Protein AF-A0A087S5X6-F1 (afdb_monomer)

Organism: NCBI:txid1502289

Nearest PDB structures (foldseek):
  5zmn-assembly1_A  TM=8.350E-01  e=1.568E-07  Streptomyces coelicolor A3(2)
  5zmm-assembly1_B  TM=8.376E-01  e=5.630E-07  Streptomyces coelicolor A3(2)
  5zmm-assembly1_D  TM=8.408E-01  e=9.498E-07  Streptomyces coelicolor A3(2)
  5zmm-assembly1_C  TM=8.456E-01  e=1.907E-06  Streptomyces coelicolor A3(2)
  5zmm-assembly1_A  TM=8.414E-01  e=1.602E-06  Streptomyces coelicolor A3(2)

Structure (mmCIF, N/CA/C/O backbone):
data_AF-A0A087S5X6-F1
#
_entry.id 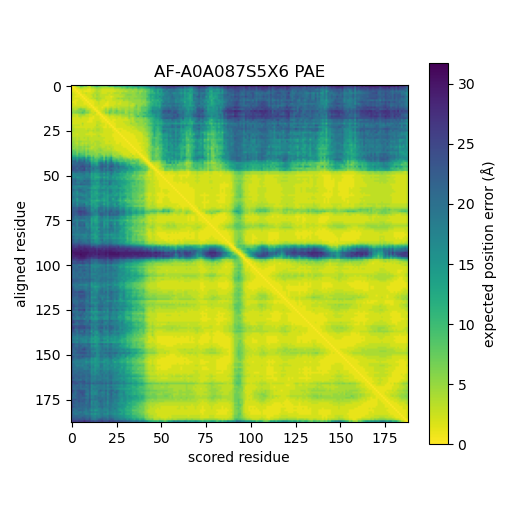  AF-A0A087S5X6-F1
#
loop_
_atom_site.group_PDB
_atom_site.id
_atom_site.type_symbol
_atom_site.label_atom_id
_atom_site.label_alt_id
_atom_site.l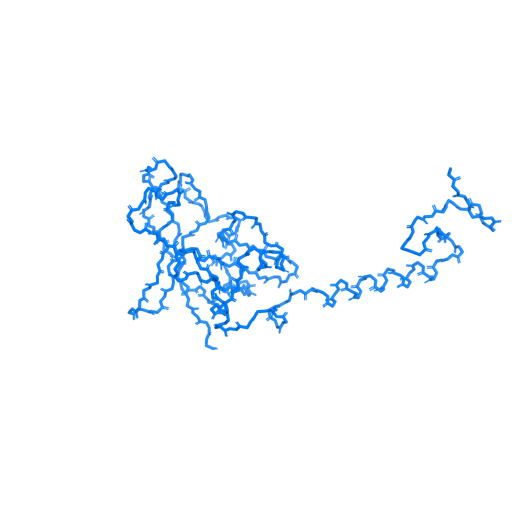abel_comp_id
_atom_site.label_asym_id
_atom_site.label_entity_id
_atom_site.label_seq_id
_atom_site.pdbx_PDB_ins_code
_atom_site.Cartn_x
_atom_site.Cartn_y
_atom_site.Cartn_z
_atom_site.occupancy
_atom_site.B_iso_or_equiv
_atom_site.auth_seq_id
_atom_site.auth_comp_id
_atom_site.auth_asym_id
_atom_site.auth_atom_id
_atom_site.pdbx_PDB_model_num
ATOM 1 N N . MET A 1 1 ? -15.969 37.267 25.673 1.00 70.00 1 MET A N 1
ATOM 2 C CA . MET A 1 1 ? -16.510 35.906 25.912 1.00 70.00 1 MET A CA 1
ATOM 3 C C . MET A 1 1 ? -18.018 36.029 26.038 1.00 70.00 1 MET A C 1
ATOM 5 O O . MET A 1 1 ? -18.450 37.007 26.628 1.00 70.00 1 MET A O 1
ATOM 9 N N . GLN A 1 2 ? -18.792 35.105 25.465 1.00 88.25 2 GLN A N 1
ATOM 10 C CA . GLN A 1 2 ? -20.255 35.107 25.591 1.00 88.25 2 GLN A CA 1
ATOM 11 C C . GLN A 1 2 ? -20.696 34.048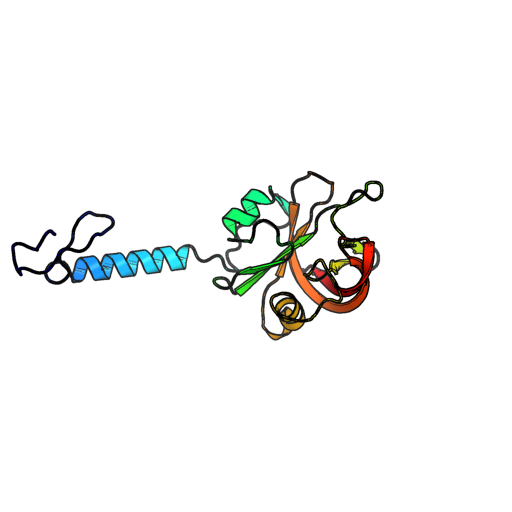 26.605 1.00 88.25 2 GLN A C 1
ATOM 13 O O . GLN A 1 2 ? -20.136 32.949 26.653 1.00 88.25 2 GLN A O 1
ATOM 18 N N . PHE A 1 3 ? -21.674 34.417 27.425 1.00 91.75 3 PHE A N 1
ATOM 19 C CA . PHE A 1 3 ? -22.215 33.613 28.514 1.00 91.75 3 PHE A CA 1
ATOM 20 C C . PHE A 1 3 ? -23.710 33.393 28.283 1.00 91.75 3 PHE A C 1
ATOM 22 O O . PHE A 1 3 ? -24.381 34.222 27.669 1.00 91.75 3 PHE A O 1
ATOM 29 N N . CYS A 1 4 ? -24.211 32.246 28.728 1.00 90.75 4 CYS A N 1
ATOM 30 C CA . CYS A 1 4 ? -25.624 31.917 28.672 1.00 90.75 4 CYS A CA 1
ATOM 31 C C . CYS A 1 4 ? -26.404 32.838 29.607 1.00 90.75 4 CYS A C 1
ATOM 33 O O . CYS A 1 4 ? -26.097 32.903 30.790 1.00 90.75 4 CYS A O 1
ATOM 35 N N . THR A 1 5 ? -27.452 33.474 29.100 1.00 92.31 5 THR A N 1
ATOM 36 C CA . THR A 1 5 ? -28.303 34.386 29.876 1.00 92.31 5 THR A CA 1
ATOM 37 C C . THR A 1 5 ? -29.192 33.684 30.908 1.00 92.31 5 THR A C 1
ATOM 39 O O . THR A 1 5 ? -29.820 34.358 31.714 1.00 92.31 5 THR A O 1
ATOM 42 N N . GLN A 1 6 ? -29.272 32.348 30.886 1.00 92.50 6 GLN A N 1
ATOM 43 C CA . GLN A 1 6 ? -30.114 31.567 31.802 1.00 92.50 6 GLN A CA 1
ATOM 44 C C . GLN A 1 6 ? -29.345 30.958 32.979 1.00 92.50 6 GLN A C 1
ATOM 46 O O . GLN A 1 6 ? -29.925 30.731 34.035 1.00 92.50 6 GLN A O 1
ATOM 51 N N . CYS A 1 7 ? -28.063 30.632 32.802 1.00 93.31 7 CYS A N 1
ATOM 52 C CA . CYS A 1 7 ? -27.292 29.905 33.817 1.00 93.31 7 CYS A CA 1
ATOM 53 C C . CYS A 1 7 ? -25.831 30.369 33.932 1.00 93.31 7 CYS A C 1
ATOM 55 O O . CYS A 1 7 ? -24.987 29.613 34.433 1.00 93.31 7 CYS A O 1
ATOM 57 N N . ASP A 1 8 ? -25.520 31.540 33.361 1.00 91.81 8 ASP A N 1
ATOM 58 C CA . ASP A 1 8 ? -24.216 32.225 33.337 1.00 91.81 8 ASP A CA 1
ATOM 59 C C . ASP A 1 8 ? -23.028 31.358 32.904 1.00 91.81 8 ASP A C 1
ATOM 61 O O . ASP A 1 8 ? -21.857 31.668 33.121 1.00 91.81 8 ASP A O 1
ATOM 65 N N . SER A 1 9 ? -23.313 30.233 32.252 1.00 91.69 9 SER A N 1
ATOM 66 C CA . SER A 1 9 ? -22.286 29.306 31.802 1.00 91.69 9 SER A CA 1
ATOM 67 C C . SER A 1 9 ? -21.685 29.807 30.499 1.00 91.69 9 SER A C 1
ATOM 69 O O . SER A 1 9 ? -22.390 30.293 29.615 1.00 91.69 9 SER A O 1
ATOM 71 N N . LYS A 1 10 ? -20.364 29.687 30.371 1.00 94.56 10 LYS A N 1
ATOM 72 C CA . LYS A 1 10 ? -19.645 30.086 29.160 1.00 94.56 10 LYS A CA 1
ATOM 73 C C . LYS A 1 10 ? -20.170 29.297 27.959 1.00 94.56 10 LYS A C 1
ATOM 75 O O . LYS A 1 10 ? -20.216 28.069 28.004 1.00 94.56 10 LYS A O 1
ATOM 80 N N . LEU A 1 11 ? -20.539 30.002 26.891 1.00 91.62 11 LEU A N 1
ATOM 81 C CA . LEU A 1 11 ? -21.028 29.362 25.674 1.00 91.62 11 LEU A CA 1
ATOM 82 C C . LEU A 1 11 ? -19.887 28.657 24.932 1.00 91.62 11 LEU A C 1
ATOM 84 O O . LEU A 1 11 ? -18.757 29.155 24.867 1.00 91.62 11 LEU A O 1
ATOM 88 N N . VAL A 1 12 ? -20.205 27.510 24.340 1.00 91.25 12 VAL A N 1
ATOM 89 C CA . VAL A 1 12 ? -19.310 26.722 23.488 1.00 91.25 12 VAL A CA 1
ATOM 90 C C . VAL A 1 12 ? -19.701 26.885 22.021 1.00 91.25 12 VAL A C 1
ATOM 92 O O . VAL A 1 12 ? -20.869 27.091 21.691 1.00 91.25 12 VAL A O 1
ATOM 95 N N . LYS A 1 13 ? -18.719 26.825 21.117 1.00 88.75 13 LYS A N 1
ATOM 96 C CA . LYS A 1 13 ? -18.980 26.853 19.671 1.00 88.75 13 LYS A CA 1
ATOM 97 C C . LYS A 1 13 ? -19.439 25.473 19.195 1.00 88.75 13 LYS A C 1
ATOM 99 O O . LYS A 1 13 ? -18.789 24.477 19.496 1.00 88.75 13 LYS A O 1
ATOM 104 N N . SER A 1 14 ? -20.501 25.444 18.401 1.00 82.44 14 SER A N 1
ATOM 105 C CA . SER A 1 14 ? -21.061 24.273 17.722 1.00 82.44 14 SER A CA 1
ATOM 106 C C . SER A 1 14 ? -21.254 24.564 16.223 1.00 82.44 14 SER A C 1
ATOM 108 O O . SER A 1 14 ? -21.177 25.717 15.790 1.00 82.44 14 SER A O 1
ATOM 110 N N . ARG A 1 15 ? -21.520 23.520 15.419 1.00 76.56 15 ARG A N 1
ATOM 111 C CA . ARG A 1 15 ? -21.888 23.629 13.989 1.00 76.56 15 ARG A CA 1
ATOM 112 C C . ARG A 1 15 ? -23.101 24.548 13.774 1.00 76.56 15 ARG A C 1
ATOM 114 O O . ARG A 1 15 ? -23.140 25.252 12.774 1.00 76.56 15 ARG A O 1
ATOM 121 N N . ASN A 1 16 ? -24.023 24.591 14.739 1.00 80.81 16 ASN A N 1
ATOM 122 C CA . ASN A 1 16 ? -25.265 25.372 14.683 1.00 80.81 16 ASN A CA 1
ATOM 123 C C . ASN A 1 16 ? -25.186 26.682 15.495 1.00 80.81 16 ASN A C 1
ATOM 125 O O . ASN A 1 16 ? -26.197 27.174 15.988 1.00 80.81 16 ASN A O 1
ATOM 129 N N . GLY A 1 17 ? -23.983 27.235 15.685 1.00 87.56 17 GLY A N 1
ATOM 130 C CA . GLY A 1 17 ? -23.767 28.474 16.438 1.00 87.56 17 GLY A CA 1
ATOM 131 C C . GLY A 1 17 ? -23.287 28.242 17.871 1.00 87.56 17 GLY A C 1
ATOM 132 O O . GLY A 1 17 ? -22.625 27.249 18.170 1.00 87.56 17 GLY A O 1
ATOM 133 N N . GLN A 1 18 ? -23.544 29.199 18.761 1.00 91.81 18 GLN A N 1
ATOM 134 C CA . GLN A 1 18 ? -23.136 29.100 20.164 1.00 91.81 18 GLN A CA 1
ATOM 135 C C . GLN A 1 18 ? -24.185 28.367 20.991 1.00 91.81 18 GLN A C 1
ATOM 137 O O . GLN A 1 18 ? -25.370 28.665 20.885 1.00 91.81 18 GLN A O 1
ATOM 142 N N . LYS A 1 19 ? -23.731 27.430 21.823 1.00 91.69 19 LYS A N 1
ATOM 143 C CA . LYS A 1 19 ? -24.584 26.598 22.673 1.00 91.69 19 LYS A CA 1
ATOM 144 C C . LYS A 1 19 ? -24.143 26.671 24.126 1.00 91.69 19 LYS A C 1
ATOM 146 O O . LYS A 1 19 ? -22.955 26.815 24.425 1.00 91.69 19 LYS A O 1
ATOM 151 N N . CYS A 1 20 ? -25.100 26.602 25.036 1.00 93.31 20 CYS A N 1
ATOM 152 C CA . CYS A 1 20 ? -24.862 26.541 26.463 1.00 93.31 20 CYS A CA 1
ATOM 153 C C . CYS A 1 20 ? -24.622 25.086 26.893 1.00 93.31 20 CYS A C 1
ATOM 155 O O . CYS A 1 20 ? -25.507 24.252 26.716 1.00 93.31 20 CYS A O 1
ATOM 157 N N . PRO A 1 21 ? -23.490 24.763 27.543 1.00 90.56 21 PRO A N 1
ATOM 158 C CA . PRO A 1 21 ? -23.192 23.391 27.963 1.00 90.56 21 PRO A CA 1
ATOM 159 C C . PRO A 1 21 ? -24.147 22.839 29.034 1.00 90.56 21 PRO A C 1
ATOM 161 O O . PRO A 1 21 ? -24.182 21.630 29.247 1.00 90.56 21 PRO A O 1
ATOM 164 N N . LYS A 1 22 ? -24.903 23.703 29.728 1.00 92.88 22 LYS A N 1
ATOM 165 C CA . LYS A 1 22 ? -25.888 23.289 30.739 1.00 92.88 22 LYS A CA 1
ATOM 166 C C . LYS A 1 22 ? -27.311 23.262 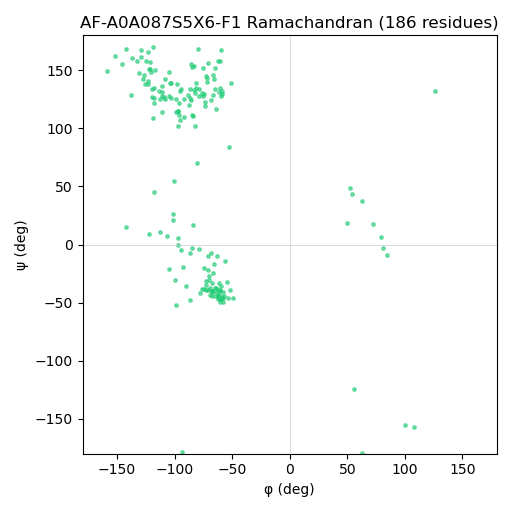30.190 1.00 92.88 22 LYS A C 1
ATOM 168 O O . LYS A 1 22 ? -27.977 22.244 30.329 1.00 92.88 22 LYS A O 1
ATOM 173 N N . CYS A 1 23 ? -27.764 24.354 29.571 1.00 93.31 23 CYS A N 1
ATOM 174 C CA . CYS A 1 23 ? -29.136 24.453 29.064 1.00 93.31 23 CYS A CA 1
ATOM 175 C C . CYS A 1 23 ? -29.360 23.596 27.813 1.00 93.31 23 CYS A C 1
ATOM 177 O O . CYS A 1 23 ? -30.415 22.990 27.681 1.00 93.31 23 CYS A O 1
ATOM 179 N N . ASP A 1 24 ? -28.350 23.477 26.944 1.00 91.94 24 ASP A N 1
ATOM 180 C CA . ASP A 1 24 ? -28.458 22.744 25.676 1.00 91.94 24 ASP A CA 1
ATOM 181 C C . ASP A 1 24 ? -27.826 21.345 25.766 1.00 91.94 24 ASP A C 1
ATOM 183 O O . ASP A 1 24 ? -27.452 20.762 24.750 1.00 91.94 24 ASP A O 1
ATOM 187 N N . LYS A 1 25 ? -27.665 20.794 26.980 1.00 89.81 25 LYS A N 1
ATOM 188 C CA . LYS A 1 25 ? -26.941 19.532 27.212 1.00 89.81 25 LYS A CA 1
ATOM 189 C C . LYS A 1 25 ? -27.467 18.384 26.340 1.00 89.81 25 LYS A C 1
ATOM 191 O O . LYS A 1 25 ? -26.671 17.695 25.714 1.00 89.81 25 LYS A O 1
ATOM 196 N N . GLY A 1 26 ? -28.789 18.219 26.252 1.00 90.50 26 GLY A N 1
ATOM 197 C CA . GLY A 1 26 ? -29.400 17.167 25.431 1.00 90.50 26 GLY A CA 1
ATOM 198 C C . GLY A 1 26 ? -29.146 17.341 23.929 1.00 90.50 26 GLY A C 1
ATOM 199 O O . GLY A 1 26 ? -28.892 16.364 23.232 1.00 90.50 26 GLY A O 1
ATOM 200 N N . GLU A 1 27 ? -29.145 18.578 23.423 1.00 88.94 27 GLU A N 1
ATOM 201 C CA . GLU A 1 27 ? -28.829 18.857 22.015 1.00 88.94 27 GLU A CA 1
ATOM 202 C C . GLU A 1 27 ? -27.337 18.637 21.727 1.00 88.94 27 GLU A C 1
ATOM 204 O O . GLU A 1 27 ? -26.980 18.081 20.692 1.00 88.94 27 GLU A O 1
ATOM 209 N N . LEU A 1 28 ? -26.453 19.022 22.652 1.00 89.75 28 LEU A N 1
ATOM 210 C CA . LEU A 1 28 ? -25.014 18.769 22.541 1.00 89.75 28 LEU A CA 1
ATOM 211 C C . LEU A 1 28 ? -24.699 17.266 22.524 1.00 89.75 28 LEU A C 1
ATOM 213 O O . LEU A 1 28 ? -23.926 16.830 21.672 1.00 89.75 28 LEU A O 1
ATOM 217 N N . GLU A 1 29 ? -25.341 16.473 23.387 1.00 90.19 29 GLU A N 1
ATOM 218 C CA . GLU A 1 29 ? -25.224 15.007 23.379 1.00 90.19 29 GLU A CA 1
ATOM 219 C C . GLU A 1 29 ? -25.720 14.408 22.052 1.00 90.19 29 GLU A C 1
ATOM 221 O O . GLU A 1 29 ? -25.049 13.562 21.460 1.00 90.19 29 GLU A O 1
ATOM 226 N N . GLN A 1 30 ? -26.851 14.883 21.522 1.00 90.38 30 GLN A N 1
ATOM 227 C CA . GLN A 1 30 ? -27.363 14.438 20.220 1.00 90.38 30 GLN A CA 1
ATOM 228 C C . GLN A 1 30 ? -26.422 14.796 19.063 1.00 90.38 30 GLN A C 1
ATOM 230 O O . GLN A 1 30 ? -26.189 13.963 18.185 1.00 90.38 30 GLN A O 1
ATOM 235 N N . LEU A 1 31 ? -25.839 15.998 19.068 1.00 87.25 31 LEU A N 1
ATOM 236 C CA . LEU A 1 31 ? -24.861 16.424 18.064 1.00 87.25 31 LEU A CA 1
ATOM 237 C C . LEU A 1 31 ? -23.584 15.574 18.113 1.00 87.25 31 LEU A C 1
ATOM 239 O O . LEU A 1 31 ? -23.015 15.260 17.066 1.00 87.25 31 LEU A O 1
ATOM 243 N N . GLU A 1 32 ? -23.131 15.174 19.303 1.00 86.19 32 GLU A N 1
ATOM 244 C CA . GLU A 1 32 ? -22.001 14.253 19.461 1.00 86.19 32 GLU A CA 1
ATOM 245 C C . GLU A 1 32 ? -22.331 12.845 18.957 1.00 86.19 32 GLU A C 1
ATOM 247 O O . GLU A 1 32 ? -21.536 12.264 18.214 1.00 86.19 32 GLU A O 1
ATOM 252 N N . ILE A 1 33 ? -23.512 12.311 19.287 1.00 86.06 33 ILE A N 1
ATOM 253 C CA . ILE A 1 33 ? -23.986 11.011 18.787 1.00 86.06 33 ILE A CA 1
ATOM 254 C C . ILE A 1 33 ? -24.083 11.026 17.261 1.00 86.06 33 ILE A C 1
ATOM 256 O O . ILE A 1 33 ? -23.573 10.116 16.606 1.00 86.06 33 ILE A O 1
ATOM 260 N N . GLN A 1 34 ? -24.676 12.070 16.679 1.00 85.00 34 GLN A N 1
ATOM 261 C CA . GLN A 1 34 ? -24.778 12.218 15.231 1.00 85.00 34 GLN A CA 1
ATOM 262 C C . GLN A 1 34 ? -23.392 12.266 14.587 1.00 85.00 34 GLN A C 1
ATOM 264 O O . GLN A 1 34 ? -23.134 11.535 13.635 1.00 85.00 34 GLN A O 1
ATOM 269 N N . LYS A 1 35 ? -22.468 13.059 15.139 1.00 82.06 35 LYS A N 1
ATOM 270 C CA . LYS A 1 35 ? -21.090 13.142 14.645 1.00 82.06 35 LYS A CA 1
ATOM 271 C C . LYS A 1 35 ? -20.366 11.795 14.728 1.00 82.06 35 LYS A C 1
ATOM 273 O O . LYS A 1 35 ? -19.626 11.444 13.812 1.00 82.06 35 LYS A O 1
ATOM 278 N N . ASN A 1 36 ? -20.583 11.032 15.797 1.00 77.94 36 ASN A N 1
ATOM 279 C CA . ASN A 1 36 ? -20.007 9.698 15.962 1.00 77.94 36 ASN A CA 1
ATOM 280 C C . ASN A 1 36 ? -20.618 8.681 14.989 1.00 77.94 36 ASN A C 1
ATOM 282 O O . ASN A 1 36 ? -19.882 7.856 14.450 1.00 77.94 36 ASN A O 1
ATOM 286 N N . ASN A 1 37 ? -21.922 8.762 14.716 1.00 75.31 37 ASN A N 1
ATOM 287 C CA . ASN A 1 37 ? -22.601 7.924 13.728 1.00 75.31 37 ASN A CA 1
ATOM 288 C C . ASN A 1 37 ? -22.172 8.264 12.294 1.00 75.31 37 ASN A C 1
ATOM 290 O O . ASN A 1 37 ? -21.866 7.352 11.535 1.00 75.31 37 ASN A O 1
ATOM 294 N N . GLU A 1 38 ? -22.065 9.550 11.942 1.00 76.12 38 GLU A N 1
ATOM 295 C CA . GLU A 1 38 ? -21.489 10.015 10.669 1.00 76.12 38 GLU A CA 1
ATOM 296 C C . GLU A 1 38 ? -20.054 9.502 10.512 1.00 76.12 38 GLU A C 1
ATOM 298 O O . GLU A 1 38 ? -19.695 8.967 9.464 1.00 76.12 38 GLU A O 1
ATOM 303 N N . LYS A 1 39 ? -19.248 9.593 11.581 1.00 70.12 39 LYS A N 1
ATOM 304 C CA . LYS A 1 39 ? -17.886 9.059 11.587 1.00 70.12 39 LYS A CA 1
ATOM 305 C C . LYS A 1 39 ? -17.896 7.551 11.345 1.00 70.12 39 LYS A C 1
ATOM 307 O O . LYS A 1 39 ? -17.196 7.114 10.442 1.00 70.12 39 LYS A O 1
ATOM 312 N N . LYS A 1 40 ? -18.723 6.782 12.067 1.00 66.88 40 LYS A N 1
ATOM 313 C CA . LYS A 1 40 ? -18.881 5.324 11.897 1.00 66.88 40 LYS A CA 1
ATOM 314 C C . LYS A 1 40 ? -19.315 4.934 10.484 1.00 66.88 40 LYS A C 1
ATOM 316 O O . LYS A 1 40 ? -18.716 4.040 9.906 1.00 66.88 40 LYS A O 1
ATOM 321 N N . ALA A 1 41 ? -20.311 5.617 9.923 1.00 61.78 41 ALA A N 1
ATOM 322 C CA . ALA A 1 41 ? -20.805 5.371 8.569 1.00 61.78 41 ALA A CA 1
ATOM 323 C C . ALA A 1 41 ? -19.772 5.728 7.484 1.00 61.78 41 ALA A C 1
ATOM 325 O O . ALA A 1 41 ? -19.815 5.183 6.387 1.00 61.78 41 ALA A O 1
ATOM 326 N N . SER A 1 42 ? -18.838 6.635 7.788 1.00 65.44 42 SER A N 1
ATOM 327 C CA . SER A 1 42 ? -17.732 7.000 6.899 1.00 65.44 42 SER A CA 1
ATOM 328 C C . SER A 1 42 ? -16.491 6.112 7.026 1.00 65.44 42 SER A C 1
ATOM 330 O O . SER A 1 42 ? -15.567 6.280 6.228 1.00 65.44 42 SER A O 1
ATOM 332 N N . ILE A 1 43 ? -16.441 5.200 8.011 1.00 70.94 43 ILE A N 1
ATOM 333 C CA . ILE A 1 43 ? -15.303 4.288 8.173 1.00 70.94 43 ILE A CA 1
ATOM 334 C C . ILE A 1 43 ? -15.251 3.401 6.937 1.00 70.94 43 ILE A C 1
ATOM 336 O O . ILE A 1 43 ? -16.159 2.618 6.667 1.00 70.94 43 ILE A O 1
ATOM 340 N N . ILE A 1 44 ? -14.161 3.532 6.194 1.00 78.56 44 ILE A N 1
ATOM 341 C CA . ILE A 1 44 ? -13.836 2.600 5.129 1.00 78.56 44 ILE A CA 1
ATOM 342 C C . ILE A 1 44 ? -13.362 1.324 5.815 1.00 78.56 44 ILE A C 1
ATOM 344 O O . ILE A 1 44 ? -12.422 1.365 6.606 1.00 78.56 44 ILE A O 1
ATOM 348 N N . SER A 1 45 ? -14.027 0.215 5.526 1.00 78.25 45 SER A N 1
ATOM 349 C CA . SER A 1 45 ? -13.618 -1.133 5.914 1.00 78.25 45 SER A CA 1
ATOM 350 C C . SER A 1 45 ? -13.389 -1.964 4.658 1.00 78.25 45 SER A C 1
ATOM 352 O O . SER A 1 45 ? -13.768 -1.550 3.559 1.00 78.25 45 SER A O 1
ATOM 354 N N . SER A 1 46 ? -12.809 -3.148 4.817 1.00 70.88 46 SER A N 1
ATOM 355 C CA . SER A 1 46 ? -12.644 -4.097 3.716 1.00 70.88 46 SER A CA 1
ATOM 356 C C . SER A 1 46 ? -13.981 -4.511 3.088 1.00 70.88 46 SER A C 1
ATOM 358 O O . SER A 1 46 ? -14.066 -4.647 1.872 1.00 70.88 46 SER A O 1
ATOM 360 N N . GLU A 1 47 ? -15.044 -4.637 3.893 1.00 74.25 47 GLU A N 1
ATOM 361 C CA . GLU A 1 47 ? -16.396 -4.984 3.419 1.00 74.25 47 GLU A CA 1
ATOM 362 C C . GLU A 1 47 ? -17.056 -3.860 2.605 1.00 74.25 47 GLU A C 1
ATOM 364 O O . GLU A 1 47 ? -17.832 -4.126 1.693 1.00 7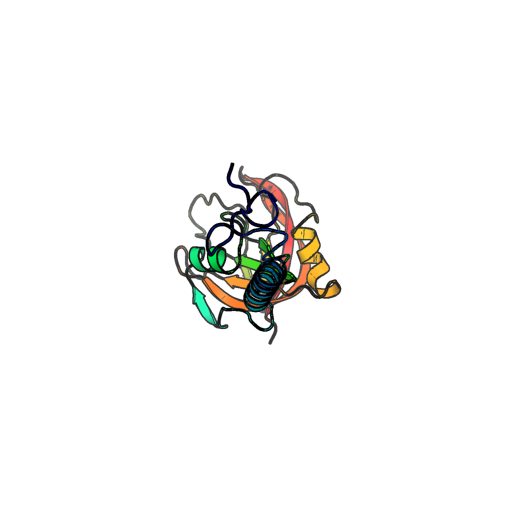4.25 47 GLU A O 1
ATOM 369 N N . ASN A 1 48 ? -16.724 -2.601 2.908 1.00 82.94 48 ASN A N 1
ATOM 370 C CA . ASN A 1 48 ? -17.253 -1.412 2.235 1.00 82.94 48 ASN A CA 1
ATOM 371 C C . ASN A 1 48 ? -16.129 -0.623 1.549 1.00 82.94 48 ASN A C 1
ATOM 373 O O . ASN A 1 48 ? -16.027 0.605 1.675 1.00 82.94 48 ASN A O 1
ATOM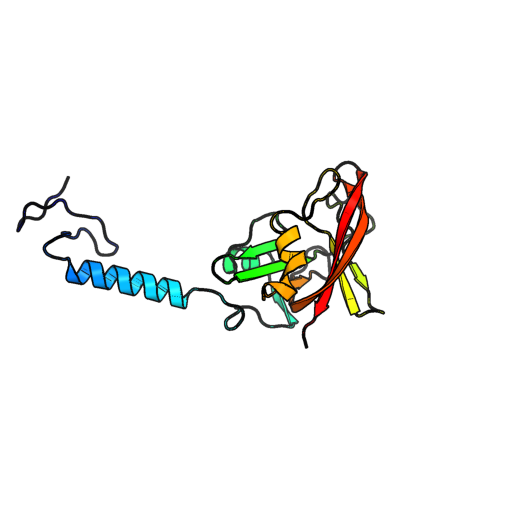 377 N N . PHE A 1 49 ? -15.249 -1.333 0.841 1.00 91.81 49 PHE A N 1
ATOM 378 C CA . PHE A 1 49 ? -14.124 -0.708 0.161 1.00 91.81 49 PHE A CA 1
ATOM 379 C C . PHE A 1 49 ? -14.596 0.036 -1.105 1.00 91.81 49 PHE A C 1
ATOM 381 O O . PHE A 1 49 ? -15.303 -0.537 -1.930 1.00 91.81 49 PHE A O 1
ATOM 388 N N . PRO A 1 50 ? -14.223 1.314 -1.314 1.00 94.50 50 PRO A N 1
ATOM 389 C CA . PRO A 1 50 ? -14.862 2.172 -2.318 1.00 94.50 50 PRO A CA 1
ATOM 390 C C . PRO A 1 50 ? -14.301 2.015 -3.743 1.00 94.50 50 PRO A C 1
ATOM 392 O O . PRO A 1 50 ? -14.495 2.908 -4.569 1.00 94.50 50 PRO A O 1
ATOM 395 N N . PHE A 1 51 ? -13.571 0.934 -4.021 1.00 96.38 51 PHE A N 1
ATOM 396 C CA . PHE A 1 51 ? -12.932 0.675 -5.310 1.00 96.38 51 PHE A CA 1
ATOM 397 C C . PHE A 1 51 ? -13.356 -0.693 -5.835 1.00 96.38 51 PHE A C 1
ATOM 399 O O . PHE A 1 51 ? -13.416 -1.663 -5.084 1.00 96.38 51 PHE A O 1
ATOM 406 N N . GLU A 1 52 ? -13.633 -0.761 -7.132 1.00 96.50 52 GLU A N 1
ATOM 407 C CA . GLU A 1 52 ? -14.093 -1.964 -7.820 1.00 96.50 52 GLU A CA 1
ATOM 408 C C . GLU A 1 52 ? -12.910 -2.700 -8.455 1.00 96.50 52 GLU A C 1
ATOM 410 O O . GLU A 1 52 ? -12.051 -2.082 -9.091 1.00 96.50 52 GLU A O 1
ATOM 415 N N . LYS A 1 53 ? -12.830 -4.019 -8.242 1.00 96.62 53 LYS A N 1
ATOM 416 C CA . LYS A 1 53 ? -11.750 -4.862 -8.774 1.00 96.62 53 LYS A CA 1
ATOM 417 C C . LYS A 1 53 ? -11.715 -4.765 -10.306 1.00 96.62 53 LYS A C 1
ATOM 419 O O . LYS A 1 53 ? -12.749 -4.888 -10.950 1.00 96.62 53 LYS A O 1
ATOM 424 N N . GLY A 1 54 ? -10.531 -4.545 -10.878 1.00 97.50 54 GLY A N 1
ATOM 425 C CA . GLY A 1 54 ? -10.315 -4.375 -12.322 1.00 97.50 54 GLY A CA 1
ATOM 426 C C . GLY A 1 54 ? -10.545 -2.952 -12.850 1.00 97.50 54 GLY A C 1
ATOM 427 O O . GLY A 1 54 ? -10.192 -2.657 -13.992 1.00 97.50 54 GLY A O 1
ATOM 428 N N . SER A 1 55 ? -11.087 -2.042 -12.034 1.00 98.50 55 SER A N 1
ATOM 429 C CA . SER A 1 55 ? -11.257 -0.633 -12.408 1.00 98.50 55 SER A CA 1
ATOM 430 C C . SER A 1 55 ? -9.977 0.178 -12.180 1.00 98.50 55 SER A C 1
ATOM 432 O O . SER A 1 55 ? -9.147 -0.143 -11.327 1.00 98.50 55 SER A O 1
ATOM 434 N N . TYR A 1 56 ? -9.821 1.263 -12.944 1.00 98.50 56 TYR A N 1
ATOM 435 C CA . TYR A 1 56 ? -8.617 2.098 -12.956 1.00 98.50 56 TYR A CA 1
ATOM 436 C C . TYR A 1 56 ? -8.872 3.475 -12.347 1.00 98.50 56 TYR A C 1
ATOM 438 O O . TYR A 1 56 ? -9.795 4.184 -12.745 1.00 98.50 56 TYR A O 1
ATOM 446 N N . TYR A 1 57 ? -7.995 3.897 -11.439 1.00 98.38 57 TYR A N 1
ATOM 447 C CA . TYR A 1 57 ? -8.155 5.119 -10.657 1.00 98.38 57 TYR A CA 1
ATOM 448 C C . TYR A 1 57 ? -6.896 5.982 -10.668 1.00 98.38 57 TYR A C 1
ATOM 450 O O . TYR A 1 57 ? -5.766 5.491 -10.686 1.00 98.38 57 TYR A O 1
ATOM 458 N N . VAL A 1 58 ? -7.085 7.299 -10.609 1.00 97.50 58 VAL A N 1
ATOM 459 C CA . VAL A 1 58 ? -5.981 8.246 -10.430 1.00 97.50 58 VAL A CA 1
ATOM 460 C C . VAL A 1 58 ? -5.421 8.074 -9.016 1.00 97.50 58 VAL A C 1
ATOM 462 O O . VAL A 1 58 ? -6.147 8.228 -8.033 1.00 97.50 58 VAL A O 1
ATOM 465 N N . GLN A 1 59 ? -4.115 7.810 -8.883 1.00 96.12 59 GLN A N 1
ATOM 466 C CA . GLN A 1 59 ? -3.475 7.536 -7.585 1.00 96.12 59 GLN A CA 1
ATOM 467 C C . GLN A 1 59 ? -3.765 8.610 -6.527 1.00 96.12 59 GLN A C 1
ATOM 469 O O . GLN A 1 59 ? -3.986 8.305 -5.357 1.00 96.12 59 GLN A O 1
ATOM 474 N N . LYS A 1 60 ? -3.781 9.884 -6.938 1.00 96.12 60 LYS A N 1
ATOM 475 C CA . LYS A 1 60 ? -4.089 11.025 -6.066 1.00 96.12 60 LYS A CA 1
ATOM 476 C C . LYS A 1 60 ? -5.476 10.904 -5.426 1.00 96.12 60 LYS A C 1
ATOM 478 O O . LYS A 1 60 ? -5.621 11.202 -4.239 1.00 96.12 60 LYS A O 1
ATOM 483 N N . ASP A 1 61 ? -6.465 10.447 -6.185 1.00 96.50 61 ASP A N 1
ATOM 484 C CA . ASP A 1 61 ? -7.838 10.301 -5.708 1.00 96.50 61 ASP A CA 1
ATOM 485 C C . ASP A 1 61 ? -7.965 9.100 -4.774 1.00 96.50 61 ASP A C 1
ATOM 487 O O . ASP A 1 61 ? -8.591 9.217 -3.719 1.00 96.50 61 ASP A O 1
ATOM 491 N N . VAL A 1 62 ? -7.267 7.996 -5.079 1.00 96.50 62 VAL A N 1
ATOM 492 C CA . VAL A 1 62 ? -7.153 6.846 -4.166 1.00 96.50 62 VAL A CA 1
ATOM 493 C C . VAL A 1 62 ? -6.546 7.277 -2.833 1.00 96.50 62 VAL A C 1
ATOM 495 O O . VAL A 1 62 ? -7.121 7.020 -1.774 1.00 96.50 62 VAL A O 1
ATOM 498 N N . ARG A 1 63 ? -5.423 8.007 -2.864 1.00 95.25 63 ARG A N 1
ATOM 499 C CA . ARG A 1 63 ? -4.752 8.492 -1.649 1.00 95.25 63 ARG A CA 1
ATOM 500 C C . ARG A 1 63 ? -5.662 9.380 -0.810 1.00 95.25 63 ARG A C 1
ATOM 502 O O . ARG A 1 63 ? -5.733 9.194 0.402 1.00 95.25 63 ARG A O 1
ATOM 509 N N . LYS A 1 64 ? -6.375 10.314 -1.447 1.00 94.12 64 LY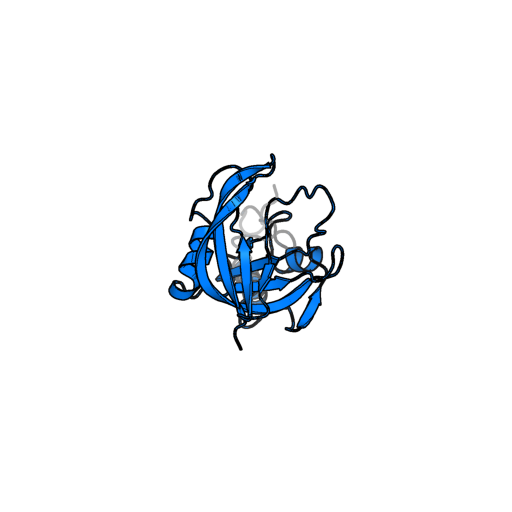S A N 1
ATOM 510 C CA . LYS A 1 64 ? -7.330 11.197 -0.768 1.00 94.12 64 LYS A CA 1
ATOM 511 C C . LYS A 1 64 ? -8.476 10.404 -0.141 1.00 94.12 64 LYS A C 1
ATOM 513 O O . LYS A 1 64 ? -8.830 10.666 1.003 1.00 94.12 64 LYS A O 1
ATOM 518 N N . LYS A 1 65 ? -9.053 9.449 -0.875 1.00 94.31 65 LYS A N 1
ATOM 519 C CA . LYS A 1 65 ? -10.196 8.655 -0.410 1.00 94.31 65 LYS A CA 1
ATOM 520 C C . LYS A 1 65 ? -9.825 7.734 0.754 1.00 94.31 65 LYS A C 1
ATOM 522 O O . LYS A 1 65 ? -10.613 7.623 1.683 1.00 94.31 65 LYS A O 1
ATOM 527 N N . LEU A 1 66 ? -8.644 7.113 0.714 1.00 93.38 66 LEU A N 1
ATOM 528 C CA . LEU A 1 66 ? -8.185 6.130 1.709 1.00 93.38 66 LEU A CA 1
ATOM 529 C C . LEU A 1 66 ? -7.283 6.717 2.803 1.00 93.38 66 LEU A C 1
ATOM 531 O O . LEU A 1 66 ? -6.738 5.962 3.608 1.00 93.38 66 LEU A O 1
ATOM 535 N N . ASN A 1 67 ? -7.099 8.040 2.821 1.00 91.50 67 ASN A N 1
ATOM 536 C CA . ASN A 1 67 ? -6.221 8.747 3.756 1.00 91.50 67 ASN A CA 1
ATOM 537 C C . ASN A 1 67 ? -4.769 8.210 3.759 1.00 91.50 67 ASN A C 1
ATOM 539 O O . ASN A 1 67 ? -4.155 8.003 4.804 1.00 91.50 67 ASN A O 1
ATOM 543 N N . CYS A 1 68 ? -4.218 7.945 2.571 1.00 94.00 68 CYS A N 1
ATOM 544 C CA . CYS A 1 68 ? -2.841 7.467 2.410 1.00 94.00 68 CYS A CA 1
ATOM 545 C C . CYS A 1 68 ? -1.835 8.628 2.387 1.00 94.00 68 CYS A C 1
ATOM 547 O O . CYS A 1 68 ? -2.137 9.727 1.919 1.00 94.00 68 CYS A O 1
ATOM 549 N N . GLY A 1 69 ? -0.593 8.367 2.806 1.00 91.81 69 GLY A N 1
ATOM 550 C CA . GLY A 1 69 ? 0.495 9.343 2.713 1.00 91.81 69 GLY A CA 1
ATOM 551 C C . GLY A 1 69 ? 0.842 9.682 1.259 1.00 91.81 69 GLY A C 1
ATOM 552 O O . GLY A 1 69 ? 0.670 8.856 0.371 1.00 91.81 69 GLY A O 1
ATOM 553 N N . ILE A 1 70 ? 1.360 10.884 0.994 1.00 86.94 70 ILE A N 1
ATOM 554 C CA . ILE A 1 70 ? 1.572 11.394 -0.379 1.00 86.94 70 ILE A CA 1
ATOM 555 C C . ILE A 1 70 ? 2.657 10.613 -1.141 1.00 86.94 70 ILE A C 1
ATOM 557 O O . ILE A 1 70 ? 2.485 10.322 -2.320 1.00 86.94 70 ILE A O 1
ATOM 561 N N . MET A 1 71 ? 3.749 10.239 -0.466 1.00 84.69 71 MET A N 1
ATOM 562 C CA . MET A 1 71 ? 4.938 9.627 -1.089 1.00 84.69 71 MET A CA 1
ATOM 563 C C . MET A 1 71 ? 5.160 8.159 -0.694 1.00 84.69 71 MET A C 1
ATOM 565 O O . MET A 1 71 ? 6.231 7.611 -0.925 1.00 84.69 71 MET A O 1
ATOM 569 N N . SER A 1 72 ? 4.188 7.516 -0.041 1.00 88.31 72 SER A N 1
ATOM 570 C CA . SER A 1 72 ? 4.358 6.140 0.446 1.00 88.31 72 SER A CA 1
ATOM 571 C C . SER A 1 72 ? 3.730 5.144 -0.525 1.00 88.31 72 SER A C 1
ATOM 573 O O . SER A 1 72 ? 2.537 5.255 -0.831 1.00 88.31 72 SER A O 1
ATOM 575 N N . GLY A 1 73 ? 4.517 4.169 -0.986 1.00 93.06 73 GLY A N 1
ATOM 576 C CA . GLY A 1 73 ? 4.018 3.024 -1.755 1.00 93.06 73 GLY A CA 1
ATOM 577 C C . GLY A 1 73 ? 3.137 2.101 -0.911 1.00 93.06 73 GLY A C 1
ATOM 578 O O . GLY A 1 73 ? 2.142 1.598 -1.404 1.00 93.06 73 GLY A O 1
ATOM 579 N N . ILE A 1 74 ? 3.430 1.976 0.384 1.00 96.75 74 ILE A N 1
ATOM 580 C CA . ILE A 1 74 ? 2.678 1.154 1.339 1.00 96.75 74 ILE A CA 1
ATOM 581 C C . ILE A 1 74 ? 2.117 2.017 2.473 1.00 96.75 74 ILE A C 1
ATOM 583 O O . ILE A 1 74 ? 2.818 2.871 3.026 1.00 96.75 74 ILE A O 1
ATOM 587 N N . ASN A 1 75 ? 0.845 1.828 2.815 1.00 96.69 75 ASN A N 1
ATOM 588 C CA . ASN A 1 75 ? 0.126 2.649 3.788 1.00 96.69 75 ASN A CA 1
ATOM 589 C C . ASN A 1 75 ? -0.724 1.758 4.686 1.00 96.69 75 ASN A C 1
ATOM 591 O O . ASN A 1 75 ? -1.504 0.968 4.179 1.00 96.69 75 ASN A O 1
ATOM 595 N N . TYR A 1 76 ? -0.605 1.904 6.003 1.00 95.88 76 TYR A N 1
ATOM 596 C CA . TYR A 1 76 ? -1.505 1.244 6.944 1.00 95.88 76 TYR A CA 1
ATOM 597 C C . TYR A 1 76 ? -2.614 2.215 7.348 1.00 95.88 76 TYR A C 1
ATOM 599 O O . TYR A 1 76 ? -2.325 3.295 7.871 1.00 95.88 76 TYR A O 1
ATOM 607 N N . ASN A 1 77 ? -3.866 1.837 7.102 1.00 93.25 77 ASN A N 1
ATOM 608 C CA . ASN A 1 77 ? -5.038 2.550 7.581 1.00 93.25 77 ASN A CA 1
ATOM 609 C C . ASN A 1 77 ? -5.453 1.959 8.933 1.00 93.25 77 ASN A C 1
ATOM 611 O O . ASN A 1 77 ? -5.937 0.833 9.016 1.00 93.25 77 ASN A O 1
ATOM 615 N N . GLN A 1 78 ? -5.255 2.733 10.000 1.00 89.44 78 GLN A N 1
ATOM 616 C CA . GLN A 1 78 ? -5.563 2.286 11.356 1.00 89.44 78 GLN A CA 1
ATOM 617 C C . GLN A 1 78 ? -7.070 2.224 11.640 1.00 89.44 78 GLN A C 1
ATOM 619 O O . GLN A 1 78 ? -7.485 1.396 12.442 1.00 89.44 78 GLN A O 1
ATOM 624 N N . GLU A 1 79 ? -7.876 3.094 11.025 1.00 86.38 79 GLU A N 1
ATOM 625 C CA . GLU A 1 79 ? -9.321 3.150 11.283 1.00 86.38 79 GLU A CA 1
ATOM 626 C C . GLU A 1 79 ? -10.053 1.957 10.657 1.00 86.38 79 GLU A C 1
ATOM 628 O O . GLU A 1 79 ? -10.949 1.401 11.286 1.00 86.38 79 GLU A O 1
ATOM 633 N N . GLY A 1 80 ? -9.649 1.551 9.451 1.00 87.75 80 GLY A N 1
ATOM 634 C CA . GLY A 1 80 ? -10.214 0.407 8.731 1.00 87.75 80 GLY A CA 1
ATOM 635 C C . GLY A 1 80 ? -9.463 -0.914 8.915 1.00 87.75 80 GLY A C 1
ATOM 636 O O . GLY A 1 80 ? -9.925 -1.930 8.413 1.00 87.75 80 GLY A O 1
ATOM 637 N N . ASN A 1 81 ? -8.320 -0.906 9.612 1.00 91.56 81 ASN A N 1
ATOM 638 C CA . ASN A 1 81 ? -7.432 -2.059 9.809 1.00 91.56 81 ASN A CA 1
ATOM 639 C C . ASN A 1 81 ? -7.025 -2.778 8.505 1.00 91.56 81 ASN A C 1
ATOM 641 O O . ASN A 1 81 ? -7.087 -4.000 8.405 1.00 91.56 81 ASN A O 1
ATOM 645 N N . PHE A 1 82 ? -6.576 -2.018 7.506 1.00 95.31 82 PHE A N 1
ATOM 646 C CA . PHE A 1 82 ? -6.085 -2.571 6.240 1.00 95.31 82 PHE A CA 1
ATOM 647 C C . PHE A 1 82 ? -4.813 -1.867 5.764 1.00 95.31 82 PHE A C 1
ATOM 649 O O . PHE A 1 82 ? -4.499 -0.739 6.159 1.00 95.31 82 PHE A O 1
ATOM 656 N N . ILE A 1 83 ? -4.069 -2.528 4.883 1.00 97.62 83 ILE A N 1
ATOM 657 C CA . ILE A 1 83 ? -2.908 -1.984 4.182 1.00 97.62 83 ILE A CA 1
ATOM 658 C C . ILE A 1 83 ? -3.302 -1.649 2.741 1.00 97.62 83 ILE A C 1
ATOM 660 O O . ILE A 1 83 ? -4.000 -2.409 2.083 1.00 97.62 83 ILE A O 1
ATOM 664 N N . VAL A 1 84 ? -2.823 -0.517 2.229 1.00 98.00 84 VAL A N 1
ATOM 665 C CA . VAL A 1 84 ? -2.917 -0.131 0.816 1.00 98.00 84 VAL A CA 1
ATOM 666 C C . VAL A 1 84 ? -1.521 -0.136 0.211 1.00 98.00 84 VAL A C 1
ATOM 668 O O . VAL A 1 84 ? -0.632 0.563 0.712 1.00 98.00 84 VAL A O 1
ATOM 671 N N . ILE A 1 85 ? -1.340 -0.886 -0.874 1.00 98.31 85 ILE A N 1
ATOM 672 C CA . ILE A 1 85 ? -0.093 -0.954 -1.640 1.00 98.31 85 ILE A CA 1
ATOM 673 C C . ILE A 1 85 ? -0.306 -0.355 -3.027 1.00 98.31 85 ILE A C 1
ATOM 675 O O . ILE A 1 85 ? -1.254 -0.699 -3.724 1.00 98.31 85 ILE A O 1
ATOM 679 N N . PHE A 1 86 ? 0.613 0.515 -3.431 1.00 97.38 86 PHE A N 1
ATOM 680 C CA . PHE A 1 86 ? 0.764 1.009 -4.789 1.00 97.38 86 PHE A CA 1
ATOM 681 C C . PHE A 1 86 ? 2.052 0.444 -5.380 1.00 97.38 86 PHE A C 1
ATOM 683 O O . PHE A 1 86 ? 3.142 0.812 -4.937 1.00 97.38 86 PHE A O 1
ATOM 690 N 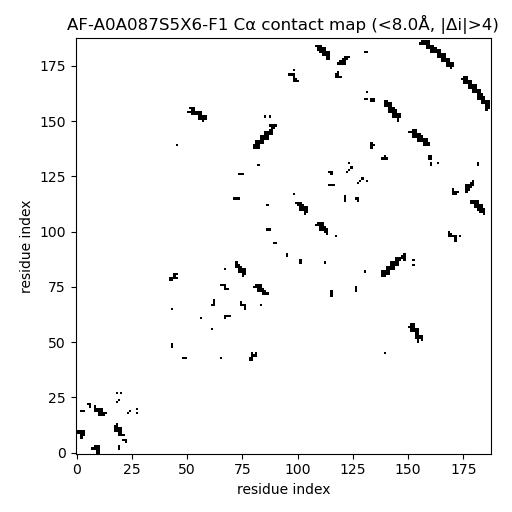N . MET A 1 87 ? 1.915 -0.400 -6.399 1.00 95.69 87 MET A N 1
ATOM 691 C CA . MET A 1 87 ? 3.012 -0.814 -7.267 1.00 95.69 87 MET A CA 1
ATOM 692 C C . MET A 1 87 ? 2.980 0.057 -8.523 1.00 95.69 87 MET A C 1
ATOM 694 O O . MET A 1 87 ? 2.002 0.037 -9.278 1.00 95.69 87 MET A O 1
ATOM 698 N N . ASN A 1 88 ? 4.014 0.872 -8.714 1.00 92.50 88 ASN A N 1
ATOM 699 C CA . ASN A 1 88 ? 4.116 1.741 -9.882 1.00 92.50 88 ASN A CA 1
ATOM 700 C C . ASN A 1 88 ? 4.749 0.984 -11.056 1.00 92.50 88 ASN A C 1
ATOM 702 O O . ASN A 1 88 ? 5.495 0.029 -10.855 1.00 92.50 88 ASN A O 1
ATOM 706 N N . ALA A 1 89 ? 4.457 1.419 -12.279 1.00 88.94 89 ALA A N 1
ATOM 707 C CA . ALA A 1 89 ? 5.227 0.978 -13.432 1.00 88.94 89 ALA A CA 1
ATOM 708 C C . ALA A 1 89 ? 6.586 1.694 -13.430 1.00 88.94 89 ALA A C 1
ATOM 710 O O . ALA A 1 89 ? 6.686 2.825 -12.948 1.00 88.94 89 ALA A O 1
ATOM 711 N N . HIS A 1 90 ? 7.596 1.049 -14.002 1.00 80.06 90 HIS A N 1
ATOM 712 C CA . HIS A 1 90 ? 8.957 1.569 -14.104 1.00 80.06 90 HIS A CA 1
ATOM 713 C C . HIS A 1 90 ? 9.398 1.602 -15.580 1.00 80.06 90 HIS A C 1
ATOM 715 O O . HIS A 1 90 ? 9.120 0.663 -16.330 1.00 80.06 90 HIS A O 1
ATOM 721 N N . GLU A 1 91 ? 10.077 2.668 -16.016 1.00 65.25 91 GLU A N 1
ATOM 722 C CA . GLU A 1 91 ? 10.796 2.722 -17.294 1.00 65.25 91 GLU A CA 1
ATOM 723 C C . GLU A 1 91 ? 12.191 2.105 -17.100 1.00 65.25 91 GLU A C 1
ATOM 725 O O . GLU A 1 91 ? 13.069 2.709 -16.491 1.00 65.25 91 GLU A O 1
ATOM 730 N N . LEU A 1 92 ? 12.443 0.932 -17.694 1.00 53.72 92 LEU A N 1
ATOM 731 C CA . LEU A 1 92 ? 13.730 0.211 -17.605 1.00 53.72 92 LEU A CA 1
ATOM 732 C C . LEU A 1 92 ? 14.966 1.020 -18.068 1.00 53.72 92 LEU A C 1
ATOM 734 O O . LEU A 1 92 ? 16.094 0.613 -17.806 1.00 53.72 92 LEU A O 1
ATOM 738 N N . ASN A 1 93 ? 14.774 2.150 -18.761 1.00 51.94 93 ASN A N 1
ATOM 739 C CA . ASN A 1 93 ? 15.817 2.821 -19.545 1.00 51.94 93 ASN A CA 1
ATOM 740 C C . ASN A 1 93 ? 16.098 4.281 -19.154 1.00 51.94 93 ASN A C 1
ATOM 742 O O . ASN A 1 93 ? 16.836 4.965 -19.865 1.00 51.94 93 ASN A O 1
ATOM 746 N N . LYS A 1 94 ? 15.543 4.793 -18.055 1.00 47.12 94 LYS A N 1
ATOM 747 C CA . LYS A 1 94 ? 15.925 6.115 -17.539 1.00 47.12 94 LYS A CA 1
ATOM 748 C C . LYS A 1 94 ? 16.436 5.982 -16.126 1.00 47.12 94 LYS A C 1
ATOM 750 O O . LYS A 1 94 ? 16.059 5.066 -15.414 1.00 47.12 94 LYS A O 1
ATOM 755 N N . GLN A 1 95 ? 17.325 6.898 -15.760 1.00 47.81 95 GLN A N 1
ATOM 756 C CA . GLN A 1 95 ? 17.817 7.110 -14.404 1.00 47.81 95 GLN A CA 1
ATOM 757 C C . GLN A 1 95 ? 16.620 7.280 -13.459 1.00 47.81 95 GLN A C 1
ATOM 759 O O . GLN A 1 95 ? 16.161 8.396 -13.216 1.00 47.81 95 GLN A O 1
ATOM 764 N N . GLU A 1 96 ? 16.054 6.173 -12.992 1.00 57.28 96 GLU A N 1
ATOM 765 C CA . GLU A 1 96 ? 14.929 6.216 -12.085 1.00 57.28 96 GLU A CA 1
ATOM 766 C C . GLU A 1 96 ? 15.441 6.607 -10.707 1.00 57.28 96 GLU A C 1
ATOM 768 O O . GLU A 1 96 ? 16.348 6.001 -10.142 1.00 57.28 96 GLU A O 1
ATOM 773 N N . THR A 1 97 ? 14.815 7.633 -10.144 1.00 63.88 97 THR A N 1
ATOM 774 C CA . THR A 1 97 ? 14.957 8.004 -8.736 1.00 63.88 97 THR A CA 1
ATOM 775 C C . THR A 1 97 ? 14.323 6.970 -7.803 1.00 63.88 97 THR A C 1
ATOM 777 O O . THR A 1 97 ? 14.462 7.087 -6.585 1.00 63.88 97 THR A O 1
ATOM 780 N N . ASN A 1 98 ? 13.613 5.977 -8.350 1.00 78.50 98 ASN A N 1
ATOM 781 C CA . ASN A 1 98 ? 12.990 4.905 -7.599 1.00 78.50 98 ASN A CA 1
ATOM 782 C C . ASN A 1 98 ? 13.909 3.668 -7.563 1.00 78.50 98 ASN A C 1
ATOM 784 O O . ASN A 1 98 ? 14.034 2.978 -8.571 1.00 78.50 98 ASN A O 1
ATOM 788 N N . PRO A 1 99 ? 14.534 3.356 -6.415 1.00 83.88 99 PRO A N 1
ATOM 789 C CA . PRO A 1 99 ? 15.446 2.222 -6.305 1.00 83.88 99 PRO A CA 1
ATOM 790 C C . PRO A 1 99 ? 14.733 0.866 -6.167 1.00 83.88 99 PRO A C 1
ATOM 792 O O . PRO A 1 99 ? 15.406 -0.158 -6.072 1.00 83.88 99 PRO A O 1
ATOM 795 N N . TYR A 1 100 ? 13.399 0.852 -6.074 1.00 88.94 100 TYR A N 1
ATOM 796 C CA . TYR A 1 100 ? 12.619 -0.369 -5.895 1.00 88.94 100 TYR A CA 1
ATOM 797 C C . TYR A 1 100 ? 12.466 -1.126 -7.214 1.00 88.94 100 TYR A C 1
ATOM 799 O O . TYR A 1 100 ? 12.020 -0.561 -8.207 1.00 88.94 100 TYR A O 1
ATOM 807 N N . LEU A 1 101 ? 12.805 -2.414 -7.204 1.00 90.25 101 LEU A N 1
ATOM 808 C CA . LEU A 1 101 ? 12.701 -3.308 -8.360 1.00 90.25 101 LEU A CA 1
ATOM 809 C C . LEU A 1 101 ? 11.445 -4.185 -8.271 1.00 90.25 101 LEU A C 1
ATOM 811 O O . LEU A 1 101 ? 11.521 -5.418 -8.300 1.00 90.25 101 LEU A O 1
ATOM 815 N N . ASP A 1 102 ? 10.290 -3.538 -8.117 1.00 93.69 102 ASP A N 1
ATOM 816 C CA . ASP A 1 102 ? 9.003 -4.228 -8.051 1.00 93.69 102 ASP A CA 1
ATOM 817 C C . ASP A 1 102 ? 8.686 -4.905 -9.391 1.00 93.69 102 ASP A C 1
ATOM 819 O O . ASP A 1 102 ? 8.966 -4.367 -10.465 1.00 93.69 102 ASP A O 1
ATOM 823 N N . ARG A 1 103 ? 8.088 -6.101 -9.352 1.00 93.31 103 ARG A N 1
ATOM 824 C CA . ARG A 1 103 ? 7.733 -6.837 -10.577 1.00 93.31 103 ARG A CA 1
ATOM 825 C C . ARG A 1 103 ? 6.529 -7.747 -10.397 1.00 93.31 103 ARG A C 1
ATOM 827 O O . ARG A 1 103 ? 6.160 -8.119 -9.289 1.00 93.31 103 ARG A O 1
ATOM 834 N N . TYR A 1 104 ? 5.952 -8.147 -11.522 1.00 94.62 104 TYR A N 1
ATOM 835 C CA . TYR A 1 104 ? 4.983 -9.232 -11.594 1.00 94.62 104 TYR A CA 1
ATOM 836 C C . TYR A 1 104 ? 5.629 -10.423 -12.297 1.00 94.62 104 TYR A C 1
ATOM 838 O O . TYR A 1 104 ? 6.167 -10.264 -13.392 1.00 94.62 104 TYR A O 1
ATOM 846 N N . ASP A 1 105 ? 5.581 -11.587 -11.663 1.00 94.69 105 ASP A N 1
ATOM 847 C CA . ASP A 1 105 ? 6.014 -12.853 -12.241 1.00 94.69 105 ASP A CA 1
ATOM 848 C C . ASP A 1 105 ? 4.789 -13.571 -12.822 1.00 94.69 105 ASP A C 1
ATOM 850 O O . ASP A 1 105 ? 3.894 -13.997 -12.090 1.00 94.69 105 ASP A O 1
ATOM 854 N N . SER A 1 106 ? 4.735 -13.678 -14.150 1.00 93.25 106 SER A N 1
ATOM 855 C CA . SER A 1 106 ? 3.621 -14.311 -14.859 1.00 93.25 106 SER A CA 1
ATOM 856 C C . SER A 1 106 ? 3.618 -15.836 -14.764 1.00 93.25 106 SER A C 1
ATOM 858 O O . SER A 1 106 ? 2.576 -16.438 -15.003 1.00 93.25 106 SER A O 1
ATOM 860 N N . GLU A 1 107 ? 4.752 -16.464 -14.441 1.00 95.56 107 GLU A N 1
ATOM 861 C CA . GLU A 1 107 ? 4.839 -17.919 -14.285 1.00 95.56 107 GLU A CA 1
ATOM 862 C C . GLU A 1 107 ? 4.255 -18.352 -12.939 1.00 95.56 107 GLU A C 1
ATOM 864 O O . GLU A 1 107 ? 3.512 -19.330 -12.861 1.00 95.56 107 GLU A O 1
ATOM 869 N N . THR A 1 108 ? 4.550 -17.600 -11.875 1.00 95.69 108 THR A N 1
ATOM 870 C CA . THR A 1 108 ? 4.049 -17.900 -10.522 1.00 95.69 108 THR A CA 1
ATOM 871 C C . THR A 1 108 ? 2.743 -17.182 -10.179 1.00 95.69 108 THR A C 1
ATOM 873 O O . THR A 1 108 ? 2.035 -17.586 -9.249 1.00 95.69 108 THR A O 1
ATOM 876 N N . GLY A 1 109 ? 2.414 -16.116 -10.915 1.00 95.38 109 GLY A N 1
ATOM 877 C CA . GLY A 1 109 ? 1.286 -15.231 -10.638 1.00 95.38 109 GLY A CA 1
ATOM 878 C C . GLY A 1 109 ? 1.499 -14.329 -9.417 1.00 95.38 109 GLY A C 1
ATOM 879 O O . GLY A 1 109 ? 0.522 -13.808 -8.876 1.00 95.38 109 GLY A O 1
ATOM 880 N N . LEU A 1 110 ? 2.744 -14.163 -8.956 1.00 97.50 110 LEU A N 1
ATOM 881 C CA . LEU A 1 110 ? 3.079 -13.402 -7.753 1.00 97.50 110 LEU A CA 1
ATOM 882 C C . LEU A 1 110 ? 3.537 -11.980 -8.089 1.00 97.50 110 LEU A C 1
ATOM 884 O O . LEU A 1 110 ? 4.338 -11.746 -8.997 1.00 97.50 110 LEU A O 1
ATOM 888 N N . TYR A 1 111 ? 3.066 -11.016 -7.299 1.00 97.81 111 TYR A N 1
ATOM 889 C CA . TYR A 1 111 ? 3.644 -9.679 -7.261 1.00 97.81 111 TYR A CA 1
ATOM 890 C C . TYR A 1 111 ? 4.791 -9.661 -6.267 1.00 97.81 111 TYR A C 1
ATOM 892 O O . TYR A 1 111 ? 4.633 -9.999 -5.097 1.00 97.81 111 TYR A O 1
ATOM 900 N N . HIS A 1 112 ? 5.940 -9.227 -6.738 1.00 97.56 112 HIS A N 1
ATOM 901 C CA . HIS A 1 112 ? 7.135 -9.025 -5.952 1.00 97.56 112 HIS A CA 1
ATOM 902 C C . HIS A 1 112 ? 7.208 -7.552 -5.575 1.00 97.56 112 HIS A C 1
ATOM 904 O O . HIS A 1 112 ? 7.538 -6.710 -6.410 1.00 97.56 112 HIS A O 1
ATOM 910 N N . TYR A 1 113 ? 6.850 -7.252 -4.328 1.00 97.62 113 TYR A N 1
ATOM 911 C CA . TYR A 1 113 ? 6.774 -5.891 -3.815 1.00 97.62 113 TYR A CA 1
ATOM 912 C C . TYR A 1 113 ? 7.907 -5.609 -2.831 1.00 97.62 113 TYR A C 1
ATOM 914 O O . TYR A 1 113 ? 8.067 -6.314 -1.834 1.00 97.62 113 TYR A O 1
ATOM 922 N N . THR A 1 114 ? 8.688 -4.565 -3.075 1.00 96.81 114 THR A N 1
ATOM 923 C CA . THR A 1 114 ? 9.812 -4.187 -2.222 1.00 96.81 114 THR A CA 1
ATOM 924 C C . THR A 1 114 ? 9.326 -3.383 -1.017 1.00 96.81 114 THR A C 1
ATOM 926 O O . THR A 1 114 ? 8.525 -2.457 -1.125 1.00 96.81 114 THR A O 1
ATOM 929 N N . GLY A 1 115 ? 9.831 -3.724 0.168 1.00 96.19 115 GLY A N 1
ATOM 930 C CA . GLY A 1 115 ? 9.491 -3.057 1.418 1.00 96.19 115 GLY A CA 1
ATOM 931 C C . GLY A 1 115 ? 9.828 -1.569 1.444 1.00 96.19 115 GLY A C 1
ATOM 932 O O . GLY A 1 115 ? 10.577 -1.037 0.623 1.00 96.19 115 GLY A O 1
ATOM 933 N N . LYS A 1 116 ? 9.310 -0.872 2.456 1.00 94.75 116 LYS A N 1
ATOM 934 C CA . LYS A 1 116 ? 9.579 0.550 2.670 1.00 94.75 116 LYS A CA 1
ATOM 935 C C . LYS A 1 116 ? 11.001 0.793 3.179 1.00 94.75 116 LYS A C 1
ATOM 937 O O . LYS A 1 116 ? 11.508 0.068 4.034 1.00 94.75 116 LYS A O 1
ATOM 942 N N . GLY A 1 117 ? 11.573 1.910 2.730 1.00 93.19 117 GLY A N 1
ATOM 943 C CA . GLY A 1 117 ? 12.872 2.454 3.137 1.00 93.19 117 GLY A CA 1
ATOM 944 C C . GLY A 1 117 ? 13.730 2.690 1.901 1.00 93.19 117 GLY A C 1
ATOM 945 O O . GLY A 1 117 ? 13.787 1.800 1.055 1.00 93.19 117 GLY A O 1
ATOM 946 N N . LEU A 1 118 ? 14.356 3.862 1.759 1.00 90.75 118 LEU A N 1
ATOM 947 C CA . LEU A 1 118 ? 15.093 4.276 0.546 1.00 90.75 118 LEU A CA 1
ATOM 948 C C . LEU A 1 118 ? 16.621 4.223 0.691 1.00 90.75 118 LEU A C 1
ATOM 950 O O . LEU A 1 118 ? 17.309 4.101 -0.317 1.00 90.75 118 LEU A O 1
ATOM 954 N N . LYS A 1 119 ? 17.134 4.252 1.929 1.00 92.19 119 LYS A N 1
ATOM 955 C CA . LYS A 1 119 ? 18.568 4.235 2.258 1.00 92.19 119 LYS A CA 1
ATOM 956 C C . LYS A 1 119 ? 18.906 3.077 3.177 1.00 92.19 119 LYS A C 1
ATOM 958 O O . LYS A 1 119 ? 18.154 2.817 4.115 1.00 92.19 119 LYS A O 1
ATOM 963 N N . GLY A 1 120 ? 20.062 2.461 2.936 1.00 94.19 120 GLY A N 1
ATOM 964 C CA . GLY A 1 120 ? 20.600 1.391 3.774 1.00 94.19 120 GLY A CA 1
ATOM 965 C C . GLY A 1 120 ? 19.723 0.139 3.828 1.00 94.19 120 GLY A C 1
ATOM 966 O O . GLY A 1 120 ? 18.675 0.056 3.178 1.00 94.19 120 GLY A O 1
ATOM 967 N N . ASP A 1 121 ? 20.185 -0.840 4.603 1.00 97.38 121 ASP A N 1
ATOM 968 C CA . ASP A 1 121 ? 19.486 -2.106 4.792 1.00 97.38 121 ASP A CA 1
ATOM 969 C C . ASP A 1 121 ? 18.114 -1.878 5.434 1.00 97.38 121 ASP A C 1
ATOM 971 O O . ASP A 1 121 ? 17.969 -1.173 6.437 1.00 97.38 121 ASP A O 1
ATOM 975 N N . GLN A 1 122 ? 17.090 -2.487 4.847 1.00 97.12 122 GLN A N 1
ATOM 976 C CA . GLN A 1 122 ? 15.741 -2.422 5.383 1.00 97.12 122 GLN A CA 1
ATOM 977 C C . GLN A 1 122 ? 15.611 -3.237 6.668 1.00 97.12 122 GLN A C 1
ATOM 979 O O . GLN A 1 122 ? 16.319 -4.215 6.907 1.00 97.12 122 GLN A O 1
ATOM 984 N N . THR A 1 123 ? 14.627 -2.859 7.479 1.00 96.19 123 THR A N 1
ATOM 985 C CA . THR A 1 123 ? 14.234 -3.589 8.686 1.00 96.19 123 THR A CA 1
ATOM 986 C C . THR A 1 123 ? 12.758 -3.977 8.608 1.00 96.19 123 THR A C 1
ATOM 988 O O . THR A 1 123 ? 11.946 -3.278 7.989 1.00 96.19 123 THR A O 1
ATOM 991 N N . LEU A 1 124 ? 12.393 -5.086 9.258 1.00 96.00 124 LEU A N 1
ATOM 992 C CA . LEU A 1 124 ? 10.996 -5.460 9.496 1.00 96.00 124 LEU A CA 1
ATOM 993 C C . LEU A 1 124 ? 10.457 -4.674 10.692 1.00 96.00 124 LEU A C 1
ATOM 995 O O . LEU A 1 124 ? 10.249 -5.206 11.776 1.00 96.00 124 LEU A O 1
ATOM 999 N N . THR A 1 125 ? 10.269 -3.373 10.496 1.00 96.31 125 THR A N 1
ATOM 1000 C CA . THR A 1 125 ? 9.687 -2.468 11.492 1.00 96.31 125 THR A CA 1
ATOM 1001 C C . THR A 1 125 ? 8.546 -1.662 10.877 1.00 96.31 125 THR A C 1
ATOM 1003 O O . THR A 1 125 ? 8.409 -1.566 9.653 1.00 96.31 125 THR A O 1
ATOM 1006 N N . GLY A 1 126 ? 7.680 -1.099 11.724 1.00 95.31 126 GLY A N 1
ATOM 1007 C CA . GLY A 1 126 ? 6.564 -0.265 11.281 1.00 95.31 126 GLY A CA 1
ATOM 1008 C C . GLY A 1 126 ? 5.658 -0.981 10.276 1.00 95.31 126 GLY A C 1
ATOM 1009 O O . GLY A 1 126 ? 5.138 -2.059 10.548 1.00 95.31 126 GLY A O 1
ATOM 1010 N N . VAL A 1 127 ? 5.465 -0.375 9.103 1.00 95.94 127 VAL A N 1
ATOM 1011 C CA . VAL A 1 127 ? 4.579 -0.921 8.064 1.00 95.94 127 VAL A CA 1
ATOM 1012 C C . VAL A 1 127 ? 5.128 -2.195 7.408 1.00 95.94 127 VAL A C 1
ATOM 1014 O O . VAL A 1 127 ? 4.340 -3.042 7.008 1.00 95.94 127 VAL A O 1
ATOM 1017 N N . ASN A 1 128 ? 6.453 -2.382 7.369 1.00 97.81 128 ASN A N 1
ATOM 1018 C CA . ASN A 1 128 ? 7.053 -3.618 6.856 1.00 97.81 128 ASN A CA 1
ATOM 1019 C C . ASN A 1 128 ? 6.743 -4.799 7.784 1.00 97.81 128 ASN A C 1
ATOM 1021 O O . ASN A 1 128 ? 6.416 -5.880 7.306 1.00 97.81 128 ASN A 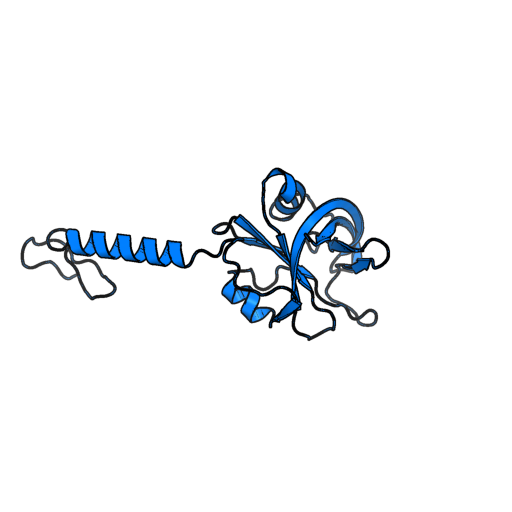O 1
ATOM 1025 N N . ALA A 1 129 ? 6.809 -4.582 9.105 1.00 97.94 129 ALA A N 1
ATOM 1026 C CA . ALA A 1 129 ? 6.432 -5.595 10.092 1.00 97.94 129 ALA A CA 1
ATOM 1027 C C . ALA A 1 129 ? 4.953 -5.975 9.960 1.00 97.94 129 ALA A C 1
ATOM 1029 O O . ALA A 1 129 ? 4.640 -7.154 9.884 1.00 97.94 129 ALA A O 1
ATOM 1030 N N . ARG A 1 130 ? 4.066 -4.975 9.845 1.00 97.56 130 ARG A N 1
ATOM 1031 C CA . ARG A 1 130 ? 2.622 -5.198 9.654 1.00 97.56 130 ARG A CA 1
ATOM 1032 C C . ARG A 1 130 ? 2.309 -5.960 8.372 1.00 97.56 130 ARG A C 1
ATOM 1034 O O . ARG A 1 130 ? 1.440 -6.817 8.375 1.00 97.56 130 ARG A O 1
ATOM 1041 N N . LEU A 1 131 ? 3.006 -5.659 7.275 1.00 98.12 131 LEU A N 1
ATOM 1042 C CA . LEU A 1 131 ? 2.835 -6.427 6.045 1.00 98.12 131 LEU A CA 1
ATOM 1043 C C . LEU A 1 131 ? 3.298 -7.874 6.244 1.00 98.12 131 LEU A C 1
ATOM 1045 O O . LEU A 1 131 ? 2.572 -8.785 5.864 1.00 98.12 131 LEU A O 1
ATOM 1049 N N . ALA A 1 132 ? 4.449 -8.087 6.891 1.00 98.00 132 ALA A N 1
ATOM 1050 C CA . ALA A 1 132 ? 4.983 -9.419 7.181 1.00 98.00 132 ALA A CA 1
ATOM 1051 C C . ALA A 1 132 ? 4.060 -10.269 8.075 1.00 98.00 132 ALA A C 1
ATOM 1053 O O . ALA A 1 132 ? 4.022 -11.485 7.913 1.00 98.00 132 ALA A O 1
ATOM 1054 N N . SER A 1 133 ? 3.326 -9.643 9.000 1.00 97.00 133 SER A N 1
ATOM 1055 C CA . SER A 1 133 ? 2.385 -10.315 9.904 1.00 97.00 133 SER A CA 1
ATOM 1056 C C . SER A 1 133 ? 0.928 -10.275 9.436 1.00 97.00 133 SER A C 1
ATOM 1058 O O . SER A 1 133 ? 0.076 -10.852 10.103 1.00 97.00 133 SER A O 1
ATOM 1060 N N . SER A 1 134 ? 0.630 -9.655 8.288 1.00 96.88 134 SER A N 1
ATOM 1061 C CA . SER A 1 134 ? -0.738 -9.391 7.803 1.00 96.88 134 SER A CA 1
ATOM 1062 C C . SER A 1 134 ? -1.666 -10.607 7.839 1.00 96.88 134 SER A C 1
ATOM 1064 O O . SER A 1 134 ? -2.776 -10.510 8.354 1.00 96.88 134 SER A O 1
ATOM 1066 N N . THR A 1 135 ? -1.192 -11.764 7.372 1.00 93.31 135 THR A N 1
ATOM 1067 C CA . THR A 1 135 ? -1.953 -13.023 7.387 1.00 93.31 135 THR A CA 1
ATOM 1068 C C . THR A 1 135 ? -2.299 -13.484 8.806 1.00 93.31 135 THR A C 1
ATOM 1070 O O . THR A 1 135 ? -3.395 -13.983 9.037 1.00 93.31 135 THR A O 1
ATOM 1073 N N . VAL A 1 136 ? -1.375 -13.329 9.759 1.00 94.12 136 VAL A N 1
ATOM 1074 C CA . VAL A 1 136 ? -1.569 -13.744 11.161 1.00 94.12 136 VAL A CA 1
ATOM 1075 C C . VAL A 1 136 ? -2.463 -12.752 11.903 1.00 94.12 136 VAL A C 1
ATOM 1077 O O . VAL A 1 136 ? -3.310 -13.157 12.693 1.00 94.12 136 VAL A O 1
ATOM 1080 N N . ASP A 1 137 ? -2.302 -11.463 11.612 1.00 94.38 137 ASP A N 1
ATOM 1081 C CA . ASP A 1 137 ? -3.006 -10.373 12.287 1.00 94.38 137 ASP A CA 1
ATOM 1082 C C . ASP A 1 137 ? -4.394 -10.087 11.684 1.00 94.38 137 ASP A C 1
ATOM 1084 O O . ASP A 1 137 ? -5.108 -9.211 12.174 1.00 94.38 137 ASP A O 1
ATOM 1088 N N . GLY A 1 138 ? -4.779 -10.791 10.612 1.00 93.12 138 GLY A N 1
ATOM 1089 C CA . GLY A 1 138 ? -6.045 -10.569 9.909 1.00 93.12 138 GLY A CA 1
ATOM 1090 C C . GLY A 1 138 ? -6.144 -9.169 9.295 1.00 93.12 138 GLY A C 1
ATOM 1091 O O . GLY A 1 138 ? -7.199 -8.543 9.356 1.00 93.12 138 GLY A O 1
ATOM 1092 N N . ILE A 1 139 ? -5.032 -8.648 8.768 1.00 95.50 139 ILE A N 1
ATOM 1093 C CA . ILE A 1 139 ? -4.971 -7.330 8.129 1.00 95.50 139 ILE A CA 1
ATOM 1094 C C . ILE A 1 139 ? -5.099 -7.514 6.619 1.00 95.50 139 ILE A C 1
ATOM 1096 O O . ILE A 1 139 ? -4.196 -8.054 5.977 1.00 95.50 139 ILE A O 1
ATOM 1100 N N . ASP A 1 140 ? -6.185 -7.002 6.050 1.00 96.44 140 ASP A N 1
ATOM 1101 C CA . ASP A 1 140 ? -6.407 -7.032 4.607 1.00 96.44 140 ASP A CA 1
ATOM 1102 C C . ASP A 1 140 ? -5.405 -6.153 3.854 1.00 96.44 140 ASP A C 1
ATOM 1104 O O . ASP A 1 140 ? -4.997 -5.087 4.327 1.00 96.44 140 ASP A O 1
ATOM 1108 N N . ILE A 1 141 ? -5.019 -6.583 2.650 1.00 98.06 141 ILE A N 1
ATOM 1109 C CA . ILE A 1 141 ? -4.102 -5.844 1.780 1.00 98.06 141 ILE A CA 1
ATOM 1110 C C . ILE A 1 141 ? -4.822 -5.499 0.477 1.00 98.06 141 ILE A C 1
ATOM 1112 O O . ILE A 1 141 ? -5.046 -6.355 -0.374 1.00 98.06 141 ILE A O 1
ATOM 1116 N N . HIS A 1 142 ? -5.134 -4.220 0.294 1.00 97.94 142 HIS A N 1
ATOM 1117 C CA . HIS A 1 142 ? -5.684 -3.672 -0.940 1.00 97.94 142 HIS A CA 1
ATOM 1118 C C . HIS A 1 142 ? -4.555 -3.267 -1.891 1.00 97.94 142 HIS A C 1
ATOM 1120 O O . HIS A 1 142 ? -3.725 -2.412 -1.562 1.00 97.94 142 HIS A O 1
ATOM 1126 N N . PHE A 1 143 ? -4.526 -3.866 -3.080 1.00 98.50 143 PHE A N 1
ATOM 1127 C CA . PHE A 1 143 ? -3.417 -3.721 -4.020 1.00 98.50 143 PHE A CA 1
ATOM 1128 C C . PHE A 1 143 ? -3.809 -2.919 -5.262 1.00 98.50 143 PHE A C 1
ATOM 1130 O O . PHE A 1 143 ? -4.779 -3.231 -5.954 1.00 98.50 143 PHE A O 1
ATOM 1137 N N . PHE A 1 144 ? -3.019 -1.890 -5.559 1.00 98.38 144 PHE A N 1
ATOM 1138 C CA . PHE A 1 144 ? -3.165 -1.029 -6.724 1.00 98.38 144 PHE A CA 1
ATOM 1139 C C . PHE A 1 144 ? -1.924 -1.128 -7.608 1.00 98.38 144 PHE A C 1
ATOM 1141 O O . PHE A 1 144 ? -0.808 -0.878 -7.147 1.00 98.38 144 PHE A O 1
ATOM 1148 N N . ARG A 1 145 ? -2.114 -1.430 -8.893 1.00 97.12 145 ARG A N 1
ATOM 1149 C CA . ARG A 1 145 ? -1.030 -1.593 -9.866 1.00 97.12 145 ARG A CA 1
ATOM 1150 C C . ARG A 1 145 ? -1.150 -0.590 -11.000 1.00 97.12 145 ARG A C 1
ATOM 1152 O O . ARG A 1 145 ? -2.161 -0.532 -11.689 1.00 97.12 145 ARG A O 1
ATOM 1159 N N . GLN A 1 146 ? -0.084 0.149 -11.259 1.00 95.75 146 GLN A N 1
ATOM 1160 C CA . GLN A 1 146 ? 0.074 0.877 -12.511 1.00 95.75 146 GLN A CA 1
ATOM 1161 C C . GLN A 1 146 ? 0.740 -0.041 -13.540 1.00 95.75 146 GLN A C 1
ATOM 1163 O O . GLN A 1 146 ? 1.766 -0.655 -13.257 1.00 95.75 146 GLN A O 1
ATOM 1168 N N . HIS A 1 147 ? 0.148 -0.149 -14.729 1.00 93.38 147 HIS A N 1
ATOM 1169 C CA . HIS A 1 147 ? 0.677 -1.000 -15.804 1.00 93.38 147 HIS A CA 1
ATOM 1170 C C . HIS A 1 147 ? 1.644 -0.259 -16.719 1.00 93.38 147 HIS A C 1
ATOM 1172 O O . HIS A 1 147 ? 2.626 -0.842 -17.159 1.00 93.38 147 HIS A O 1
ATOM 1178 N N . ASN A 1 148 ? 1.384 1.027 -16.972 1.00 92.25 148 ASN A N 1
ATOM 1179 C CA . ASN A 1 148 ? 2.212 1.878 -17.819 1.00 92.25 148 ASN A CA 1
ATOM 1180 C C . ASN A 1 148 ? 2.587 3.152 -17.062 1.00 92.25 148 ASN A C 1
ATOM 1182 O O . ASN A 1 148 ? 1.767 3.704 -16.326 1.00 92.25 148 ASN A O 1
ATOM 1186 N N . VAL A 1 149 ? 3.807 3.650 -17.250 1.00 90.12 149 VAL A N 1
ATOM 1187 C CA . VAL A 1 149 ? 4.251 4.875 -16.574 1.00 90.12 149 VAL A CA 1
ATOM 1188 C C . VAL A 1 149 ? 3.328 6.041 -16.930 1.00 90.12 149 VAL A C 1
ATOM 1190 O O . VAL A 1 149 ? 2.999 6.273 -18.090 1.00 90.12 149 VAL A O 1
ATOM 1193 N N . GLY A 1 150 ? 2.855 6.743 -15.901 1.00 90.12 150 GLY A N 1
ATOM 1194 C CA . GLY A 1 150 ? 1.905 7.849 -16.036 1.00 90.12 150 GLY A CA 1
ATOM 1195 C C . GLY A 1 150 ? 0.435 7.441 -16.198 1.00 90.12 150 GLY A C 1
ATOM 1196 O O . GLY A 1 150 ? -0.420 8.324 -16.210 1.00 90.12 150 GLY A O 1
ATOM 1197 N N . SER A 1 151 ? 0.104 6.144 -16.275 1.00 94.88 151 SER A N 1
ATOM 1198 C CA . SER A 1 151 ? -1.292 5.691 -16.336 1.00 94.88 151 SER A CA 1
ATOM 1199 C C . SER A 1 151 ? -1.969 5.684 -14.966 1.00 94.88 151 SER A C 1
ATOM 1201 O O . SER A 1 151 ? -1.319 5.746 -13.921 1.00 94.88 151 SER A O 1
ATOM 1203 N N . ASN A 1 152 ? -3.291 5.523 -14.973 1.00 97.88 152 ASN A N 1
ATOM 1204 C CA . ASN A 1 152 ? -4.054 5.201 -13.771 1.00 97.88 152 ASN A CA 1
ATOM 1205 C C . ASN A 1 152 ? -3.639 3.837 -13.192 1.00 97.88 152 ASN A C 1
ATOM 1207 O O . ASN A 1 152 ? -3.110 2.978 -13.909 1.00 97.88 152 ASN A O 1
ATOM 1211 N N . HIS A 1 153 ? -3.915 3.648 -11.902 1.00 98.12 153 HIS A N 1
ATOM 1212 C CA . HIS A 1 153 ? -3.695 2.395 -11.189 1.00 98.12 153 HIS A CA 1
ATOM 1213 C C . HIS A 1 153 ? -4.950 1.535 -11.250 1.00 98.12 153 HIS A C 1
ATOM 1215 O O . HIS A 1 153 ? -6.019 1.972 -10.829 1.00 98.12 153 HIS A O 1
ATOM 1221 N N . GLU A 1 154 ? -4.807 0.308 -11.728 1.00 98.38 154 GLU A N 1
ATOM 1222 C CA . GLU A 1 154 ? -5.805 -0.740 -11.556 1.00 98.38 154 GLU A CA 1
ATOM 1223 C C . GLU A 1 154 ? -5.928 -1.075 -10.069 1.00 98.38 154 GLU A C 1
ATOM 1225 O O . GLU A 1 154 ? -4.913 -1.282 -9.399 1.00 98.38 154 GLU A O 1
ATOM 1230 N N . TYR A 1 155 ? -7.149 -1.177 -9.555 1.00 98.44 155 TYR A N 1
ATOM 1231 C CA . TYR A 1 155 ? -7.391 -1.860 -8.294 1.00 98.44 155 TYR A CA 1
ATOM 1232 C C . TYR A 1 155 ? -7.474 -3.370 -8.548 1.00 98.44 155 TYR A C 1
ATOM 1234 O O . TYR A 1 155 ? -8.486 -3.880 -9.021 1.00 98.44 155 TYR A O 1
ATOM 1242 N N . VAL A 1 156 ? -6.397 -4.090 -8.233 1.00 97.88 156 VAL A N 1
ATOM 1243 C CA . VAL A 1 156 ? -6.297 -5.548 -8.443 1.00 97.88 156 VAL A CA 1
ATOM 1244 C C . VAL A 1 156 ? -7.198 -6.315 -7.468 1.00 97.88 156 VAL A C 1
ATOM 1246 O O . VAL A 1 156 ? -7.590 -7.452 -7.732 1.00 97.88 156 VAL A O 1
ATOM 1249 N N . GLY A 1 157 ? -7.564 -5.690 -6.348 1.00 97.38 157 GLY A N 1
ATOM 1250 C CA . GLY A 1 157 ? -8.370 -6.293 -5.295 1.00 97.38 157 GLY A CA 1
ATOM 1251 C C . GLY A 1 157 ? -7.560 -6.589 -4.037 1.00 97.38 157 GLY A C 1
ATOM 1252 O O . GLY A 1 157 ? -6.514 -5.979 -3.783 1.00 97.38 157 GLY A O 1
ATOM 1253 N N . LEU A 1 158 ? -8.074 -7.531 -3.248 1.00 97.50 158 LEU A N 1
ATOM 1254 C CA . LEU A 1 158 ? -7.369 -8.074 -2.097 1.00 97.50 158 LEU A CA 1
ATOM 1255 C C . LEU A 1 158 ? -6.220 -8.973 -2.553 1.00 97.50 158 LEU A C 1
ATOM 1257 O O . LEU A 1 158 ? -6.359 -9.770 -3.483 1.00 97.50 158 LEU A O 1
ATOM 1261 N N . VAL A 1 159 ? -5.094 -8.863 -1.861 1.00 98.06 159 VAL A N 1
ATOM 1262 C CA . VAL A 1 159 ? -3.965 -9.784 -1.976 1.00 98.06 159 VAL A CA 1
ATOM 1263 C C . VAL A 1 159 ? -3.620 -10.343 -0.601 1.00 98.06 159 VAL A C 1
ATOM 1265 O O . VAL A 1 159 ? -3.913 -9.734 0.425 1.00 98.06 159 VAL A O 1
ATOM 1268 N N . LYS A 1 160 ? -2.962 -11.496 -0.578 1.00 97.44 160 LYS A N 1
ATOM 1269 C CA . LYS A 1 160 ? -2.389 -12.094 0.628 1.00 97.44 160 LYS A CA 1
ATOM 1270 C C . LYS A 1 160 ? -0.877 -12.185 0.509 1.00 97.44 160 LYS A C 1
ATOM 1272 O O . LYS A 1 160 ? -0.343 -12.355 -0.590 1.00 97.44 160 LYS A O 1
ATOM 1277 N N . LEU A 1 161 ? -0.197 -12.103 1.647 1.00 98.31 161 LEU A N 1
ATOM 1278 C CA . LEU A 1 161 ? 1.227 -12.387 1.723 1.00 98.31 161 LEU A CA 1
ATOM 1279 C C . LEU A 1 161 ? 1.461 -13.898 1.606 1.00 98.31 161 LEU A C 1
ATOM 1281 O O . LEU A 1 161 ? 1.012 -14.669 2.450 1.00 98.31 161 LEU A O 1
ATOM 1285 N N . GLU A 1 162 ? 2.193 -14.300 0.571 1.00 97.69 162 GLU A N 1
ATOM 1286 C CA . GLU A 1 162 ? 2.632 -15.679 0.351 1.00 97.69 162 GLU A CA 1
ATOM 1287 C C . GLU A 1 162 ? 3.954 -15.943 1.082 1.00 97.69 162 GLU A C 1
ATOM 1289 O O . GLU A 1 162 ? 4.114 -16.942 1.781 1.00 97.69 162 GLU A O 1
ATOM 1294 N N . LYS A 1 163 ? 4.926 -15.037 0.919 1.00 97.69 163 LYS A N 1
ATOM 1295 C CA . LYS A 1 163 ? 6.268 -15.194 1.485 1.00 97.69 163 LYS A CA 1
ATOM 1296 C C . LYS A 1 163 ? 6.987 -13.857 1.605 1.00 97.69 163 LYS A C 1
ATOM 1298 O O . LYS A 1 163 ? 6.816 -12.971 0.773 1.00 97.69 163 LYS A O 1
ATOM 1303 N N . VAL A 1 164 ? 7.856 -13.749 2.607 1.00 98.19 164 VAL A N 1
ATOM 1304 C CA . VAL A 1 164 ? 8.858 -12.682 2.699 1.00 98.19 164 VAL A CA 1
ATOM 1305 C C . VAL A 1 164 ? 10.218 -13.273 2.355 1.00 98.19 164 VAL A C 1
ATOM 1307 O O . VAL A 1 164 ? 10.621 -14.284 2.933 1.00 98.19 164 VAL A O 1
ATOM 1310 N N . ILE A 1 165 ? 10.929 -12.651 1.421 1.00 97.69 165 ILE A N 1
ATOM 1311 C CA . ILE A 1 165 ? 12.317 -12.990 1.096 1.00 97.69 165 ILE A CA 1
ATOM 1312 C C . ILE A 1 165 ? 13.211 -11.763 1.261 1.00 97.69 165 ILE A C 1
ATOM 1314 O O . ILE A 1 165 ? 12.731 -10.635 1.374 1.00 97.69 165 ILE A O 1
ATOM 1318 N N . GLN A 1 166 ? 14.521 -11.988 1.294 1.00 96.94 166 GLN A N 1
ATOM 1319 C CA . GLN A 1 166 ? 15.510 -10.917 1.268 1.00 96.94 166 GLN A CA 1
ATOM 1320 C C . GLN A 1 166 ? 16.220 -10.904 -0.077 1.00 96.94 166 GLN A C 1
ATOM 1322 O O . GLN A 1 166 ? 16.513 -11.961 -0.636 1.00 96.94 166 GLN A O 1
ATOM 1327 N N . ASN A 1 167 ? 16.515 -9.706 -0.568 1.00 94.19 167 ASN A N 1
ATOM 1328 C CA . ASN A 1 167 ? 17.208 -9.499 -1.833 1.00 94.19 167 ASN A CA 1
ATOM 1329 C C . ASN A 1 167 ? 18.184 -8.316 -1.722 1.00 94.19 167 ASN A C 1
ATOM 1331 O O . ASN A 1 167 ? 18.145 -7.563 -0.743 1.00 94.19 167 ASN A O 1
ATOM 1335 N N . LEU A 1 168 ? 19.064 -8.156 -2.709 1.00 95.12 168 LEU A N 1
ATOM 1336 C CA . LEU A 1 168 ? 19.921 -6.983 -2.854 1.00 95.12 168 LEU A CA 1
ATOM 1337 C C . LEU A 1 168 ? 19.367 -6.080 -3.954 1.00 95.12 168 LEU A C 1
ATOM 1339 O O . LEU A 1 168 ? 19.166 -6.515 -5.083 1.00 95.12 168 LEU A O 1
ATOM 1343 N N . GLN A 1 169 ? 19.145 -4.814 -3.621 1.00 93.44 169 GLN A N 1
ATOM 1344 C CA . GLN A 1 169 ? 18.746 -3.774 -4.570 1.00 93.44 169 GLN A CA 1
ATOM 1345 C C . GLN A 1 169 ? 19.616 -2.531 -4.339 1.00 93.44 169 GLN A C 1
ATOM 1347 O O . GLN A 1 169 ? 20.185 -2.387 -3.251 1.00 93.44 169 GLN A O 1
ATOM 1352 N N . PRO A 1 170 ? 19.764 -1.631 -5.325 1.00 91.12 170 PRO A N 1
ATOM 1353 C CA . PRO A 1 170 ? 20.350 -0.326 -5.061 1.00 91.12 170 PRO A CA 1
ATOM 1354 C C . PRO A 1 170 ? 19.511 0.451 -4.029 1.00 91.12 170 PRO A C 1
ATOM 1356 O O . PRO A 1 170 ? 18.332 0.184 -3.787 1.00 91.12 170 PRO A O 1
ATOM 1359 N N . ASP A 1 171 ? 20.136 1.409 -3.368 1.00 91.31 171 ASP A N 1
ATOM 1360 C CA . ASP A 1 171 ? 19.467 2.470 -2.631 1.00 91.31 171 ASP A CA 1
ATOM 1361 C C . ASP A 1 171 ? 19.299 3.706 -3.529 1.00 91.31 171 ASP A C 1
ATOM 1363 O O . ASP A 1 171 ? 19.681 3.694 -4.701 1.00 91.31 171 ASP A O 1
ATOM 1367 N N . GLU A 1 172 ? 18.727 4.790 -3.006 1.00 87.81 172 GLU A N 1
ATOM 1368 C CA . GLU A 1 172 ? 18.535 6.025 -3.789 1.00 87.81 172 GLU A CA 1
ATOM 1369 C C . GLU A 1 172 ? 19.846 6.697 -4.262 1.00 87.81 172 GLU A C 1
ATOM 1371 O O . GLU A 1 172 ? 19.808 7.630 -5.061 1.00 87.81 172 GLU A O 1
ATOM 1376 N N . HIS A 1 173 ? 21.008 6.243 -3.781 1.00 89.31 173 HIS A N 1
ATOM 1377 C CA . HIS A 1 173 ? 22.337 6.692 -4.200 1.00 89.31 173 HIS A CA 1
ATOM 1378 C C . HIS A 1 173 ? 23.068 5.645 -5.063 1.00 89.31 173 HIS A C 1
ATOM 1380 O O . HIS A 1 173 ? 24.248 5.817 -5.369 1.00 89.31 173 HIS A O 1
ATOM 1386 N N . GLY A 1 174 ? 22.391 4.559 -5.455 1.00 87.38 174 GLY A N 1
ATOM 1387 C CA . GLY A 1 174 ? 22.959 3.470 -6.252 1.00 87.38 174 GLY A CA 1
ATOM 1388 C C . GLY A 1 174 ? 23.806 2.473 -5.454 1.00 87.38 174 GLY A C 1
ATOM 1389 O O . GLY A 1 174 ? 24.422 1.585 -6.044 1.00 87.38 174 GLY A O 1
ATOM 1390 N N . LYS A 1 175 ? 23.856 2.577 -4.120 1.00 90.81 175 LYS A N 1
ATOM 1391 C CA . LYS A 1 175 ? 24.611 1.646 -3.275 1.00 90.81 175 LYS A CA 1
ATOM 1392 C C . LYS A 1 175 ? 23.785 0.393 -3.001 1.00 90.81 175 LYS A C 1
ATOM 1394 O O . LYS A 1 175 ? 22.632 0.482 -2.599 1.00 90.81 175 LYS A O 1
ATOM 1399 N N . SER A 1 176 ? 24.394 -0.782 -3.159 1.00 93.69 176 SER A N 1
ATOM 1400 C CA . SER A 1 176 ? 23.738 -2.053 -2.829 1.00 93.69 176 SER A CA 1
ATOM 1401 C C . SER A 1 176 ? 23.341 -2.122 -1.349 1.00 93.69 176 SER A C 1
ATOM 1403 O O . SER A 1 176 ? 24.133 -1.773 -0.466 1.00 93.69 176 SER A O 1
ATOM 1405 N N . ARG A 1 177 ? 22.117 -2.585 -1.093 1.00 95.50 177 ARG A N 1
ATOM 1406 C CA . ARG A 1 177 ? 21.518 -2.743 0.235 1.00 95.50 177 ARG A CA 1
ATOM 1407 C C . ARG A 1 177 ? 20.606 -3.962 0.295 1.00 95.50 177 ARG A C 1
ATOM 1409 O O . ARG A 1 177 ? 20.030 -4.373 -0.712 1.00 95.50 177 ARG A O 1
ATOM 1416 N N . LYS A 1 178 ? 20.418 -4.503 1.497 1.00 97.62 178 LYS A N 1
ATOM 1417 C CA . LYS A 1 178 ? 19.425 -5.550 1.750 1.00 97.62 178 LYS A CA 1
ATOM 1418 C C . LYS A 1 178 ? 18.028 -4.952 1.792 1.00 97.62 178 LYS A C 1
ATOM 1420 O O . LYS A 1 178 ? 17.769 -3.996 2.524 1.00 97.62 178 LYS A O 1
ATOM 1425 N N . VAL A 1 179 ? 17.114 -5.558 1.053 1.00 97.62 179 VAL A N 1
ATOM 1426 C CA . VAL A 1 179 ? 15.689 -5.227 1.073 1.00 97.62 179 VAL A CA 1
ATOM 1427 C C . VAL A 1 179 ? 14.869 -6.448 1.463 1.00 97.62 179 VAL A C 1
ATOM 1429 O O . VAL A 1 179 ? 15.318 -7.585 1.298 1.00 97.62 179 VAL A O 1
ATOM 1432 N N . TYR A 1 180 ? 13.667 -6.204 1.976 1.00 98.25 180 TYR A N 1
ATOM 1433 C CA . TYR A 1 180 ? 12.642 -7.233 2.096 1.00 98.25 180 TYR A CA 1
ATOM 1434 C C . TYR A 1 180 ? 11.731 -7.165 0.882 1.00 98.25 180 TYR A C 1
ATOM 1436 O O . TYR A 1 180 ? 11.285 -6.089 0.492 1.00 98.25 180 TYR A O 1
ATOM 1444 N N . GLU A 1 181 ? 11.446 -8.320 0.307 1.00 97.69 181 GLU A N 1
ATOM 1445 C CA . GLU A 1 181 ? 10.563 -8.473 -0.836 1.00 97.69 181 GLU A CA 1
ATOM 1446 C C . GLU A 1 181 ? 9.382 -9.342 -0.403 1.00 97.69 181 GLU A C 1
ATOM 1448 O O . GLU A 1 181 ? 9.547 -10.452 0.112 1.00 97.69 181 GLU A O 1
ATOM 1453 N N . PHE A 1 182 ? 8.189 -8.781 -0.547 1.00 98.44 182 PHE A N 1
ATOM 1454 C CA . PHE A 1 182 ? 6.921 -9.371 -0.162 1.00 98.44 182 PHE A CA 1
ATOM 1455 C C . PHE A 1 182 ? 6.280 -9.965 -1.409 1.00 98.44 182 PHE A C 1
ATOM 1457 O O . PHE A 1 182 ? 5.932 -9.239 -2.340 1.00 98.44 182 PHE A O 1
ATOM 1464 N N . LEU A 1 183 ? 6.154 -11.288 -1.431 1.00 98.31 183 LEU A N 1
ATOM 1465 C CA . LEU A 1 183 ? 5.506 -12.025 -2.507 1.00 98.31 183 LEU A CA 1
ATOM 1466 C C . LEU A 1 183 ? 4.010 -12.035 -2.214 1.00 98.31 183 LEU A C 1
ATOM 1468 O O . LEU A 1 183 ? 3.573 -12.640 -1.235 1.00 98.31 183 LEU A O 1
ATOM 1472 N N . LEU A 1 184 ? 3.244 -11.329 -3.036 1.00 98.50 184 LEU A N 1
ATOM 1473 C CA . LEU A 1 184 ? 1.814 -11.115 -2.858 1.00 98.50 184 LEU A CA 1
ATOM 1474 C C . LEU A 1 184 ? 1.034 -11.859 -3.939 1.00 98.50 184 LEU A C 1
ATOM 1476 O O . LEU A 1 184 ? 1.376 -11.794 -5.120 1.00 98.50 184 LEU A O 1
ATOM 1480 N N . ARG A 1 185 ? -0.044 -12.527 -3.535 1.00 97.62 185 ARG A N 1
ATOM 1481 C CA . ARG A 1 185 ? -0.949 -13.253 -4.431 1.00 97.62 185 ARG A CA 1
ATOM 1482 C C . ARG A 1 185 ? -2.351 -12.647 -4.354 1.00 97.62 185 ARG A C 1
ATOM 1484 O O . ARG A 1 185 ? -2.818 -12.442 -3.233 1.00 97.62 185 ARG A O 1
ATOM 1491 N N . PRO A 1 186 ? -3.045 -12.399 -5.479 1.00 96.56 186 PRO A N 1
ATOM 1492 C CA . PRO A 1 186 ? -4.474 -12.090 -5.463 1.00 96.56 186 PRO A CA 1
ATOM 1493 C C . PRO A 1 186 ? -5.280 -13.108 -4.659 1.00 96.56 186 PRO A C 1
ATOM 1495 O O . PRO A 1 186 ? -5.029 -14.311 -4.730 1.00 96.56 186 PRO A O 1
ATOM 1498 N N . VAL A 1 187 ? -6.248 -12.612 -3.896 1.00 93.25 187 VAL A N 1
ATOM 1499 C CA . VAL A 1 187 ? -7.313 -13.438 -3.330 1.00 93.25 187 VAL A CA 1
ATOM 1500 C C . VAL A 1 187 ? -8.377 -13.609 -4.417 1.00 93.25 187 VAL A C 1
ATOM 1502 O O . VAL A 1 187 ? -8.748 -12.636 -5.090 1.00 93.25 187 VAL A O 1
ATOM 1505 N N . GLU A 1 188 ? -8.785 -14.857 -4.638 1.00 77.81 188 GLU A N 1
ATOM 1506 C CA . GLU A 1 188 ? -9.860 -15.207 -5.574 1.00 77.81 188 GLU A CA 1
ATOM 1507 C C . GLU A 1 188 ? -11.225 -14.782 -5.034 1.00 77.81 188 GLU A C 1
ATOM 1509 O O . GLU A 1 188 ? -11.486 -15.019 -3.832 1.00 77.81 188 GLU A O 1
#

Solvent-accessible surface area (backbone atoms only — not comparable to full-atom values): 10960 Å² total; per-residue (Å²): 138,63,58,31,92,87,74,70,40,64,46,41,85,51,98,90,44,78,42,32,74,73,88,38,37,70,59,53,53,50,52,49,51,50,51,51,49,53,51,59,74,63,57,52,32,82,92,60,50,96,71,56,69,75,42,71,38,55,63,69,58,52,28,64,75,65,72,43,61,93,89,52,48,64,35,77,35,79,91,39,49,31,33,41,38,52,47,73,39,80,69,95,83,55,94,63,83,64,43,68,84,58,47,75,41,82,89,80,60,32,34,38,40,59,51,73,75,60,66,66,62,51,64,80,48,75,69,40,33,50,57,75,40,15,78,82,71,69,39,49,31,41,37,28,39,24,81,46,75,94,51,51,25,28,28,72,32,48,38,43,74,76,46,80,48,76,49,79,38,44,22,70,85,68,46,80,24,46,38,44,33,40,32,31,32,74,62,131

InterPro domains:
  IPR058712 ScoMcrA-like, SRA domain [PF26348] (70-188)

Radius of gyration: 22.73 Å; Cα contacts (8 Å, |Δi|>4): 334; chains: 1; bounding box: 55×54×53 Å

pLDDT: mean 90.59, std 10.01, range [47.12, 98.5]

Mean predicted aligned error: 8.63 Å

Sequence (188 aa):
MQFCTQCDSKLVKSRNGQKCPKCDKGELEQLEIQKNNEKKASIISSENFPFEKGSYYVQKDVRKKLNCGIMSGINYNQEGNFIVIFMNAHELNKQETNPYLDRYDSETGLYHYTGKGLKGDQTLTGVNARLASSTVDGIDIHFFRQHNVGSNHEYVGLVKLEKVIQNLQPDEHGKSRKVYEFLLRPVE

Secondary structure (DSSP, 8-state):
--B-TTT-PBPEEETTEEE-TTTTHHHHHHHHHHHHHHHHHT---STT-SS-TT-EE-HHHHHHHHT--TT-SEEEETTTTEEEEEE----TTS--S-----EEETTTTEEEEEPS-SSSS--S-HHHHHHHHHHHHT-EEEEEEESSTTSPEEEEEEEEEEEEEEEEEE-TTS-EEEEEEEEEEE--

Foldseek 3Di:
DDADPPPRADWDQDPVGTDHCPPCVVVVVVSVVVVVVVVVVLQAALVNHPDDAQDFAAVVVVCVSQVADPPDQWGARPRHQAIEGEDEDDDPPDPDLDQWPWDADPVVRWTWGWDDDQDAADDCDDRNVCLQCCVVVVHWYFYWYDPDHPTTTGRNGTKHFPDKDWDWIAGSVGHTHIIIITIIHDDD